Protein AF-A0AAW0KCF7-F1 (afdb_monomer)

Solvent-accessible surface area (backbone atoms only — not comparable to full-atom values): 16021 Å² total; per-residue (Å²): 138,82,81,84,73,80,90,86,80,56,71,71,58,47,70,75,43,70,34,60,42,83,43,77,45,91,49,95,87,48,97,62,48,56,76,45,82,44,76,40,84,88,46,70,76,73,68,80,74,69,74,73,88,71,92,54,77,71,55,78,74,37,80,92,35,50,70,61,53,53,54,58,71,66,56,83,77,70,92,60,98,65,84,89,74,90,67,29,89,85,35,98,85,25,60,82,44,74,69,51,52,50,50,52,50,53,50,51,54,51,69,70,44,94,62,92,72,49,71,65,57,56,50,52,39,54,55,47,47,71,65,45,80,57,60,69,71,49,38,54,46,52,54,30,42,49,61,74,62,48,93,32,39,35,47,32,25,75,69,69,76,34,93,66,22,54,24,91,86,73,72,77,47,64,20,40,57,36,37,69,60,52,67,36,69,78,44,37,52,58,51,63,76,41,75,89,52,49,74,66,66,80,52,89,64,95,44,41,38,56,46,51,43,49,39,64,69,74,43,53,71,67,54,39,28,42,50,50,35,34,44,47,49,59,63,47,47,63,55,36,54,75,69,72,43,93,73,81,60,73,85,47,42,60,62,51,30,72,77,107

Mean predicted aligned error: 17.5 Å

Foldseek 3Di:
DDAPDDDDDDPVVCVVQVQWDWDFDDDPPDSHTDIDIDGDPVCNPVPDPPPPDDDDPVLVVDPVCVVVVVVVVPDDDDPDPDDDDQACPQDPVRDDDPVSVVVVVVVVVVVVPPDPPDPVLVVLLLVLLVPAPAPPVLSVVLVCQLVQNDPQLLVCCVVVVDVDQADPVVNPDGGTSCCQQPVPPLNVVLLVVDPLNVVLVVDDDPGVNRSLSVCSVPPDSVSSNLSSLLSVLSVCQVVCVVVVHDHDDSNCSSVVSVVD

InterPro domains:
  IPR026960 Reverse transcriptase zinc-binding domain [PF13966] (96-191)

Structure (mmCIF, N/CA/C/O backbone):
data_AF-A0AAW0KCF7-F1
#
_entry.id   AF-A0AAW0KCF7-F1
#
loop_
_atom_site.group_PDB
_atom_site.id
_atom_site.type_symbol
_atom_site.label_atom_id
_atom_site.label_alt_id
_atom_site.label_comp_id
_atom_site.label_asym_id
_atom_site.label_entity_id
_atom_site.label_seq_id
_atom_site.pdbx_PDB_ins_code
_atom_site.Cartn_x
_atom_site.Cartn_y
_atom_site.Cartn_z
_atom_site.occupancy
_atom_site.B_iso_or_equiv
_atom_site.auth_seq_id
_atom_site.auth_comp_id
_atom_site.auth_asym_id
_atom_site.auth_atom_id
_atom_site.pdbx_PDB_model_num
ATOM 1 N N . MET A 1 1 ? 36.544 1.633 -59.896 1.00 37.81 1 MET A N 1
ATOM 2 C CA . MET A 1 1 ? 35.418 2.593 -59.969 1.00 37.81 1 MET A CA 1
ATOM 3 C C . MET A 1 1 ? 34.129 1.864 -59.612 1.00 37.81 1 MET A C 1
ATOM 5 O O . MET A 1 1 ? 33.785 0.891 -60.269 1.00 37.81 1 MET A O 1
ATOM 9 N N . LYS A 1 2 ? 33.510 2.246 -58.491 1.00 48.66 2 LYS A N 1
ATOM 10 C CA . LYS A 1 2 ? 32.382 1.561 -57.836 1.00 48.66 2 LYS A CA 1
ATOM 11 C C . LYS A 1 2 ? 31.076 2.038 -58.495 1.00 48.66 2 LYS A C 1
ATOM 13 O O . LYS A 1 2 ? 30.829 3.239 -58.513 1.00 48.66 2 LYS A O 1
ATOM 18 N N . GLY A 1 3 ? 30.279 1.132 -59.067 1.00 55.53 3 GLY A N 1
ATOM 19 C CA . GLY A 1 3 ? 28.997 1.477 -59.702 1.00 55.53 3 GLY A CA 1
ATOM 20 C C . GLY A 1 3 ? 28.009 2.065 -58.687 1.00 55.53 3 GLY A C 1
ATOM 21 O O . GLY A 1 3 ? 27.811 1.479 -57.621 1.00 55.53 3 GLY A O 1
ATOM 22 N N . ARG A 1 4 ? 27.440 3.239 -58.995 1.00 61.78 4 ARG A N 1
ATOM 23 C CA . ARG A 1 4 ? 26.499 3.979 -58.129 1.00 61.78 4 ARG A CA 1
ATOM 24 C C . ARG A 1 4 ? 25.033 3.604 -58.343 1.00 61.78 4 ARG A C 1
ATOM 26 O O . ARG A 1 4 ? 24.212 3.901 -57.483 1.00 61.78 4 ARG A O 1
ATOM 33 N N . ASP A 1 5 ? 24.709 2.923 -59.432 1.00 74.19 5 ASP A N 1
ATOM 34 C CA . ASP A 1 5 ? 23.330 2.569 -59.753 1.00 74.19 5 ASP A CA 1
ATOM 35 C C . ASP A 1 5 ? 22.893 1.358 -58.905 1.00 74.19 5 ASP A C 1
ATOM 37 O O . ASP A 1 5 ? 23.643 0.389 -58.767 1.00 74.19 5 ASP A O 1
ATOM 41 N N . ARG A 1 6 ? 21.700 1.391 -58.299 1.00 78.88 6 ARG A N 1
ATOM 42 C CA . ARG A 1 6 ? 21.165 0.293 -57.470 1.00 78.88 6 ARG A CA 1
ATOM 43 C C . ARG A 1 6 ? 19.651 0.180 -57.642 1.00 78.88 6 ARG A C 1
ATOM 45 O O . ARG A 1 6 ? 18.971 1.191 -57.766 1.00 78.88 6 ARG A O 1
ATOM 52 N N . GLY A 1 7 ? 19.127 -1.044 -57.594 1.00 78.31 7 GLY A N 1
ATOM 53 C CA . GLY A 1 7 ? 17.698 -1.298 -57.395 1.00 78.31 7 GLY A CA 1
ATOM 54 C C . GLY A 1 7 ? 17.400 -1.490 -55.908 1.00 78.31 7 GLY A C 1
ATOM 55 O O . GLY A 1 7 ? 18.151 -2.182 -55.220 1.00 78.31 7 GLY A O 1
ATOM 56 N N . VAL A 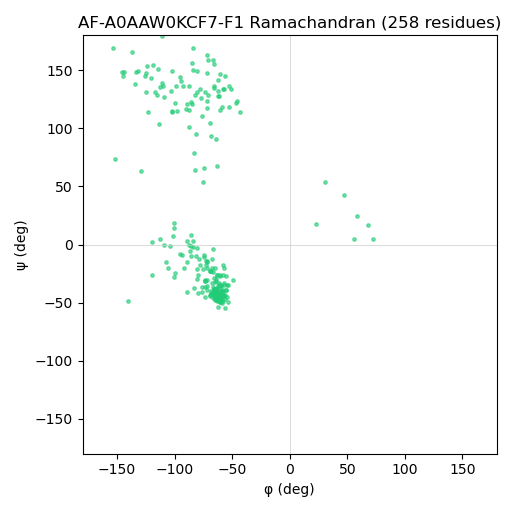1 8 ? 16.323 -0.883 -55.414 1.00 79.69 8 VAL A N 1
ATOM 57 C CA . VAL A 1 8 ? 15.842 -1.040 -54.034 1.00 79.69 8 VAL A CA 1
ATOM 58 C C . VAL A 1 8 ? 14.420 -1.590 -54.046 1.00 79.69 8 VAL A C 1
ATOM 60 O O . VAL A 1 8 ? 13.627 -1.238 -54.915 1.00 79.69 8 VAL A O 1
ATOM 63 N N . ALA A 1 9 ? 14.100 -2.460 -53.092 1.00 79.31 9 ALA A N 1
ATOM 64 C CA . ALA A 1 9 ? 12.770 -3.037 -52.931 1.00 79.31 9 ALA A CA 1
ATOM 65 C C . ALA A 1 9 ? 12.459 -3.217 -51.442 1.00 79.31 9 ALA A C 1
ATOM 67 O O . ALA A 1 9 ? 13.362 -3.452 -50.637 1.00 79.31 9 ALA A O 1
ATOM 68 N N . ASN A 1 10 ? 11.181 -3.098 -51.081 1.00 74.88 10 ASN A N 1
ATOM 69 C CA . ASN A 1 10 ? 10.709 -3.393 -49.732 1.00 74.88 10 ASN A CA 1
ATOM 70 C C . ASN A 1 10 ? 10.432 -4.898 -49.562 1.00 74.88 10 ASN A C 1
ATOM 72 O O . ASN A 1 10 ? 10.415 -5.661 -50.531 1.00 74.88 10 ASN A O 1
ATOM 76 N N . TYR A 1 11 ? 10.212 -5.324 -48.318 1.00 72.25 11 TYR A N 1
ATOM 77 C CA . TYR A 1 11 ? 10.024 -6.738 -47.990 1.00 72.25 11 TYR A CA 1
ATOM 78 C C . TYR A 1 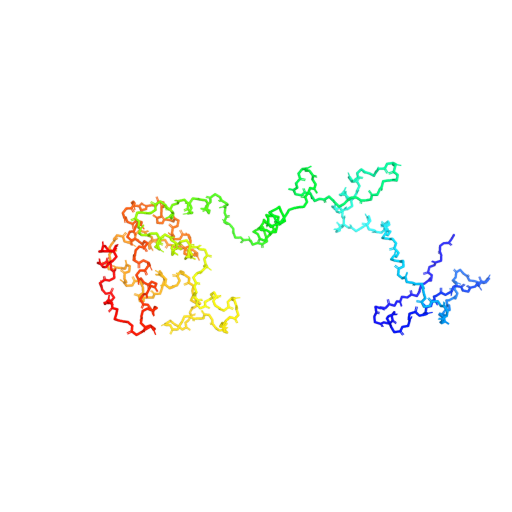11 ? 8.820 -7.369 -48.707 1.00 72.25 11 TYR A C 1
ATOM 80 O O . TYR A 1 11 ? 8.927 -8.481 -49.227 1.00 72.25 11 TYR A O 1
ATOM 88 N N . ASP A 1 12 ? 7.705 -6.644 -48.803 1.00 71.56 12 ASP A N 1
ATOM 89 C CA . ASP A 1 12 ? 6.489 -7.127 -49.466 1.00 71.56 12 ASP A CA 1
ATOM 90 C C . ASP A 1 12 ? 6.715 -7.406 -50.954 1.00 71.56 12 ASP A C 1
ATOM 92 O O . ASP A 1 12 ? 6.241 -8.411 -51.487 1.00 71.56 12 ASP A O 1
ATOM 96 N N . TRP A 1 13 ? 7.459 -6.533 -51.634 1.00 81.94 13 TRP A N 1
ATOM 97 C CA . TRP A 1 13 ? 7.783 -6.695 -53.047 1.00 81.94 13 TRP A CA 1
ATOM 98 C C . TRP A 1 13 ? 8.747 -7.865 -53.263 1.00 81.94 13 TRP A C 1
ATOM 100 O O . TRP A 1 13 ? 8.508 -8.707 -54.126 1.00 81.94 13 TRP A O 1
ATOM 110 N N . VAL A 1 14 ? 9.786 -7.978 -52.429 1.00 73.06 14 VAL A N 1
ATOM 111 C CA . VAL A 1 14 ? 10.742 -9.099 -52.478 1.00 73.06 14 VAL A CA 1
ATOM 112 C C . VAL A 1 14 ? 10.043 -10.440 -52.234 1.00 73.06 14 VAL A C 1
ATOM 114 O O . VAL A 1 14 ? 10.351 -11.422 -52.904 1.00 73.06 14 VAL A O 1
ATOM 117 N N . SER A 1 15 ? 9.056 -10.476 -51.336 1.00 71.69 15 SER A N 1
ATOM 118 C CA . SER A 1 15 ? 8.286 -11.688 -51.024 1.00 71.69 15 SER A CA 1
ATOM 119 C C . SER A 1 15 ? 7.411 -12.155 -52.188 1.00 71.69 15 SER A C 1
ATOM 121 O O . SER A 1 15 ? 7.219 -13.354 -52.375 1.00 71.69 15 SER A O 1
ATOM 123 N N . LYS A 1 16 ? 6.888 -11.221 -52.990 1.00 79.12 16 LYS A N 1
ATOM 124 C CA . LYS A 1 16 ? 6.057 -11.527 -54.165 1.00 79.12 16 LYS A CA 1
ATOM 125 C C . LYS A 1 16 ? 6.876 -11.935 -55.388 1.00 79.12 16 LYS A C 1
ATOM 127 O O . LYS A 1 16 ? 6.368 -12.657 -56.240 1.00 79.12 16 LYS A O 1
ATOM 132 N N . PHE A 1 17 ? 8.127 -11.484 -55.477 1.00 79.06 17 PHE A N 1
ATOM 133 C CA . PHE A 1 17 ? 8.982 -11.682 -56.645 1.00 79.06 17 PHE A CA 1
ATOM 134 C C . PHE A 1 17 ? 10.357 -12.261 -56.267 1.00 79.06 17 PHE A C 1
ATOM 136 O O . PHE A 1 17 ? 11.386 -11.628 -56.515 1.00 79.06 17 PHE A O 1
ATOM 143 N N . PRO A 1 18 ? 10.411 -13.483 -55.705 1.00 72.75 18 PRO A N 1
ATOM 144 C CA . PRO A 1 18 ? 11.651 -14.071 -55.188 1.00 72.75 18 PRO A CA 1
ATOM 145 C C . PRO A 1 18 ? 12.693 -14.375 -56.278 1.00 72.75 18 PRO A C 1
ATOM 147 O O . PRO A 1 18 ? 13.888 -14.422 -56.001 1.00 72.75 18 PRO A O 1
ATOM 150 N N . ALA A 1 19 ? 12.260 -14.544 -57.530 1.00 77.81 19 ALA A N 1
ATOM 151 C CA . ALA A 1 19 ? 13.131 -14.798 -58.678 1.00 77.81 19 ALA A CA 1
ATOM 152 C C . ALA A 1 19 ? 13.730 -13.520 -59.305 1.00 77.81 19 ALA A C 1
ATOM 154 O O . ALA A 1 19 ? 14.477 -13.612 -60.286 1.00 77.81 19 ALA A O 1
ATOM 155 N N . ALA A 1 20 ? 13.380 -12.333 -58.794 1.00 81.88 20 ALA A N 1
ATOM 156 C CA . ALA A 1 20 ? 13.807 -11.056 -59.350 1.00 81.88 20 ALA A CA 1
ATOM 157 C C . ALA A 1 20 ? 15.260 -10.729 -58.970 1.00 81.88 20 ALA A C 1
ATOM 159 O O . ALA A 1 20 ? 15.633 -10.695 -57.799 1.00 81.88 20 ALA A O 1
ATOM 160 N N . THR A 1 21 ? 16.089 -10.442 -59.970 1.00 81.69 21 THR A N 1
ATOM 161 C CA . THR A 1 21 ? 17.503 -10.088 -59.802 1.00 81.69 21 THR A CA 1
ATOM 162 C C . THR A 1 21 ? 17.854 -8.847 -60.608 1.00 81.69 21 THR A C 1
ATOM 164 O O . THR A 1 21 ? 17.283 -8.591 -61.664 1.00 81.69 21 THR A O 1
ATOM 167 N N . VAL A 1 22 ? 18.812 -8.068 -60.112 1.00 84.12 22 VAL A N 1
ATOM 168 C CA . VAL A 1 22 ? 19.294 -6.847 -60.762 1.00 84.12 22 VAL A CA 1
ATOM 169 C C . VAL A 1 22 ? 20.594 -7.145 -61.512 1.00 84.12 22 VAL A C 1
ATOM 171 O O . VAL A 1 22 ? 21.571 -7.589 -60.910 1.00 84.12 22 VAL A O 1
ATOM 174 N N . ARG A 1 23 ? 20.621 -6.892 -62.825 1.00 82.69 23 ARG A N 1
ATOM 175 C CA . ARG A 1 23 ? 21.816 -6.993 -63.676 1.00 82.69 23 ARG A CA 1
ATOM 176 C C . ARG A 1 23 ? 22.234 -5.618 -64.180 1.00 82.69 23 ARG A C 1
ATOM 178 O O . ARG A 1 23 ? 21.408 -4.850 -64.661 1.00 82.69 23 ARG A O 1
ATOM 185 N N . HIS A 1 24 ? 23.531 -5.336 -64.117 1.00 83.75 24 HIS A N 1
ATOM 186 C CA . HIS A 1 24 ? 24.111 -4.136 -64.714 1.00 83.75 24 HIS A CA 1
ATOM 187 C C . HIS A 1 24 ? 24.512 -4.424 -66.155 1.00 83.75 24 HIS A C 1
ATOM 189 O O . HIS A 1 24 ? 25.334 -5.306 -66.407 1.00 83.75 24 HIS A O 1
ATOM 195 N N . LEU A 1 25 ? 23.949 -3.669 -67.088 1.00 81.12 25 LEU A N 1
ATOM 196 C CA . LEU A 1 25 ? 24.333 -3.701 -68.489 1.00 81.12 25 LEU A CA 1
ATOM 197 C C . LEU A 1 25 ? 25.546 -2.797 -68.712 1.00 81.12 25 LEU A C 1
ATOM 199 O O . LEU A 1 25 ? 25.765 -1.811 -68.002 1.00 81.12 25 LEU A O 1
ATOM 203 N N . HIS A 1 26 ? 26.365 -3.155 -69.694 1.00 78.06 26 HIS A N 1
ATOM 204 C CA . HIS A 1 26 ? 27.538 -2.365 -70.026 1.00 78.06 26 HIS A CA 1
ATOM 205 C C . HIS A 1 26 ? 27.146 -1.185 -70.922 1.00 78.06 26 HIS A C 1
ATOM 207 O O . HIS A 1 26 ? 26.495 -1.372 -71.946 1.00 78.06 26 HIS A O 1
ATOM 213 N N . CYS A 1 27 ? 27.563 0.022 -70.545 1.00 70.50 27 CYS A N 1
ATOM 214 C CA . CYS A 1 27 ? 27.457 1.224 -71.362 1.00 70.50 27 CYS A CA 1
ATOM 215 C C . CYS A 1 27 ? 28.873 1.729 -71.653 1.00 70.50 27 CYS A C 1
ATOM 217 O O . CYS A 1 27 ? 29.690 1.804 -70.737 1.00 70.50 27 CYS A O 1
ATOM 219 N N . HIS A 1 28 ? 29.171 2.018 -72.922 1.00 69.12 28 HIS A N 1
ATOM 220 C CA . HIS A 1 28 ? 30.504 2.458 -73.360 1.00 69.12 28 HIS A CA 1
ATOM 221 C C . HIS A 1 28 ? 30.617 3.989 -73.441 1.00 69.12 28 HIS A C 1
ATOM 223 O O . HIS A 1 28 ? 31.705 4.516 -73.641 1.00 69.12 28 HIS A O 1
ATOM 229 N N . SER A 1 29 ? 29.496 4.699 -73.288 1.00 76.06 29 SER A N 1
ATOM 230 C CA . SER A 1 29 ? 29.382 6.147 -73.495 1.00 76.06 29 SER A CA 1
ATOM 231 C C . SER A 1 29 ? 28.945 6.920 -72.247 1.00 76.06 29 SER A C 1
ATOM 233 O O . SER A 1 29 ? 28.747 8.128 -72.322 1.00 76.06 29 SER A O 1
ATOM 235 N N . SER A 1 30 ? 28.761 6.246 -71.109 1.00 75.75 30 SER A N 1
ATOM 236 C CA . SER A 1 30 ? 28.363 6.859 -69.838 1.00 75.75 30 SER A CA 1
ATOM 237 C C . SER A 1 30 ? 29.018 6.129 -68.669 1.00 75.75 30 SER A C 1
ATOM 239 O O . SER A 1 30 ? 29.251 4.921 -68.721 1.00 75.75 30 SER A O 1
ATOM 241 N N . ASP A 1 31 ? 29.304 6.870 -67.604 1.00 71.69 31 ASP A N 1
ATOM 242 C CA . ASP A 1 31 ? 29.742 6.346 -66.312 1.00 71.69 31 ASP A CA 1
ATOM 243 C C . ASP A 1 31 ? 28.598 5.693 -65.508 1.00 71.69 31 ASP A C 1
ATOM 245 O O . ASP A 1 31 ? 28.865 4.993 -64.526 1.00 71.69 31 ASP A O 1
ATOM 249 N N . HIS A 1 32 ? 27.347 5.840 -65.964 1.00 76.50 32 HIS A N 1
ATOM 250 C CA . HIS A 1 32 ? 26.183 5.104 -65.472 1.00 76.50 32 HIS A CA 1
ATOM 251 C C . HIS A 1 32 ? 25.992 3.776 -66.214 1.00 76.50 32 HIS A C 1
ATOM 253 O O . HIS A 1 32 ? 26.076 3.696 -67.445 1.00 76.50 32 HIS A O 1
ATOM 259 N N . ARG A 1 33 ? 25.696 2.709 -65.462 1.00 76.56 33 ARG A N 1
ATOM 260 C CA . ARG A 1 33 ? 25.389 1.383 -66.017 1.00 76.56 33 ARG A CA 1
ATOM 261 C C . ARG A 1 33 ? 23.880 1.162 -65.989 1.00 76.56 33 ARG A C 1
ATOM 263 O O . ARG A 1 33 ? 23.331 1.043 -64.892 1.00 76.56 33 ARG A O 1
ATOM 270 N N . PRO A 1 34 ? 23.211 1.044 -67.152 1.00 83.19 34 PRO A N 1
ATOM 271 C CA . PRO A 1 34 ? 21.795 0.720 -67.196 1.00 83.19 34 PRO A CA 1
ATOM 272 C C . PRO A 1 34 ? 21.513 -0.540 -66.386 1.00 83.19 34 PRO A C 1
ATOM 274 O O . PRO A 1 34 ? 22.256 -1.523 -66.458 1.00 83.19 34 PRO A O 1
ATOM 277 N N . ILE A 1 35 ? 20.443 -0.505 -65.604 1.00 86.06 35 ILE A N 1
ATOM 278 C CA . ILE A 1 35 ? 20.041 -1.631 -64.775 1.00 86.06 35 ILE A CA 1
ATOM 279 C C . ILE A 1 35 ? 18.866 -2.343 -65.432 1.00 86.06 35 ILE A C 1
ATOM 281 O O . ILE A 1 35 ? 17.884 -1.714 -65.813 1.00 86.06 35 ILE A O 1
ATOM 285 N N . SER A 1 36 ? 18.955 -3.667 -65.519 1.00 85.06 36 SER A N 1
ATOM 286 C CA . SER A 1 36 ? 17.872 -4.535 -65.962 1.00 85.06 36 SER A CA 1
ATOM 287 C C . SER A 1 36 ? 17.426 -5.444 -64.820 1.00 85.06 36 SER A C 1
ATOM 289 O O . SER A 1 36 ? 18.247 -6.105 -64.178 1.00 85.06 36 SER A O 1
ATOM 291 N N . LEU A 1 37 ? 16.119 -5.463 -64.565 1.00 85.38 37 LEU A N 1
ATOM 292 C CA . LEU A 1 37 ? 15.482 -6.406 -63.655 1.00 85.38 37 LEU A CA 1
ATOM 293 C C . LEU A 1 37 ? 15.154 -7.689 -64.427 1.00 85.38 37 LEU A C 1
ATOM 295 O O . LEU A 1 37 ? 14.449 -7.645 -65.433 1.00 85.38 37 LEU A O 1
ATOM 299 N N . VAL A 1 38 ? 15.664 -8.825 -63.959 1.00 84.00 38 VAL A N 1
ATOM 300 C CA . VAL A 1 38 ? 15.525 -10.125 -64.622 1.00 84.00 38 VAL A CA 1
ATOM 301 C C . VAL A 1 38 ? 14.910 -11.131 -63.663 1.00 84.00 38 VAL A C 1
ATOM 303 O O . VAL A 1 38 ? 15.394 -11.295 -62.543 1.00 84.00 38 VAL A O 1
ATOM 306 N N . PHE A 1 39 ? 13.884 -11.841 -64.125 1.00 82.44 39 PHE A N 1
ATOM 307 C CA . PHE A 1 39 ? 13.246 -12.932 -63.394 1.00 82.44 39 PHE A CA 1
ATOM 308 C C . PHE A 1 39 ? 13.813 -14.260 -63.892 1.00 82.44 39 PHE A C 1
ATOM 310 O O . PHE A 1 39 ? 13.641 -14.598 -65.062 1.00 82.44 39 PHE A O 1
ATOM 317 N N . ASN A 1 40 ? 14.521 -14.996 -63.034 1.00 73.50 40 ASN A N 1
ATOM 318 C CA . ASN A 1 40 ? 15.051 -16.313 -63.389 1.00 73.50 40 ASN A CA 1
ATOM 319 C C . ASN A 1 40 ? 14.360 -17.408 -62.555 1.00 73.50 40 ASN A C 1
ATOM 321 O O . ASN A 1 40 ? 14.707 -17.563 -61.382 1.00 73.50 40 ASN A O 1
ATOM 325 N N . PRO A 1 41 ? 13.416 -18.175 -63.133 1.00 61.97 41 PRO A N 1
ATOM 326 C CA . PRO A 1 41 ? 12.637 -19.178 -62.400 1.00 61.97 41 PRO A CA 1
ATOM 327 C C . PRO A 1 41 ? 13.489 -20.340 -61.865 1.00 61.97 41 PRO A C 1
ATOM 329 O O . PRO A 1 41 ? 13.125 -20.972 -60.884 1.00 61.97 41 PRO A O 1
ATOM 332 N N . ASN A 1 42 ? 14.682 -20.577 -62.421 1.00 62.28 42 ASN A N 1
ATOM 333 C CA . ASN A 1 42 ? 15.596 -21.616 -61.926 1.00 62.28 42 ASN A CA 1
ATOM 334 C C . ASN A 1 42 ? 16.402 -21.181 -60.689 1.00 62.28 42 ASN A C 1
ATOM 336 O O . ASN A 1 42 ? 17.192 -21.960 -60.159 1.00 62.28 42 ASN A O 1
ATOM 340 N N . ASN A 1 43 ? 16.240 -19.931 -60.245 1.00 56.97 43 ASN A N 1
ATOM 341 C CA . ASN A 1 43 ? 17.002 -19.334 -59.151 1.00 56.97 43 ASN A CA 1
ATOM 342 C C . ASN A 1 43 ? 16.226 -19.296 -57.822 1.00 56.97 43 ASN A C 1
ATOM 344 O O . ASN A 1 43 ? 16.713 -18.720 -56.851 1.00 56.97 43 ASN A O 1
ATOM 348 N N . GLU A 1 44 ? 15.048 -19.930 -57.755 1.00 54.50 44 GLU A N 1
ATOM 349 C CA . GLU A 1 44 ? 14.227 -20.050 -56.536 1.00 54.50 44 GLU A CA 1
ATOM 350 C C . GLU A 1 44 ? 14.969 -20.731 -55.367 1.00 54.50 44 GLU A C 1
ATOM 352 O O . GLU A 1 44 ? 14.593 -20.585 -54.204 1.00 54.50 44 GLU A O 1
ATOM 357 N N . SER A 1 45 ? 16.066 -21.438 -55.654 1.00 52.09 45 SER A N 1
ATOM 358 C CA . SER A 1 45 ? 16.917 -22.115 -54.674 1.00 52.09 45 SER A CA 1
ATOM 359 C C . SER A 1 45 ? 18.020 -21.242 -54.057 1.00 52.09 45 SER A C 1
ATOM 361 O O . SER A 1 45 ? 18.664 -21.695 -53.107 1.00 52.09 45 SER A O 1
ATOM 363 N N . GLN A 1 46 ? 18.225 -19.991 -54.502 1.00 52.06 46 GLN A N 1
ATOM 364 C CA . GLN A 1 46 ? 19.130 -19.026 -53.850 1.00 52.06 46 GLN A CA 1
ATOM 365 C C . GLN A 1 46 ? 18.484 -18.491 -52.562 1.00 52.06 46 GLN A C 1
ATOM 367 O O . GLN A 1 46 ? 18.119 -17.324 -52.425 1.00 52.06 46 GLN A O 1
ATOM 372 N N . ARG A 1 47 ? 18.315 -19.391 -51.594 1.00 51.53 47 ARG A N 1
ATOM 373 C CA . ARG A 1 47 ? 17.907 -19.076 -50.232 1.00 51.53 47 ARG A CA 1
ATOM 374 C C . ARG A 1 47 ? 18.924 -18.118 -49.622 1.00 51.53 47 ARG A C 1
ATOM 376 O O . ARG A 1 47 ? 20.078 -18.485 -49.453 1.00 51.53 47 ARG A O 1
ATOM 383 N N . TRP A 1 48 ? 18.458 -16.924 -49.266 1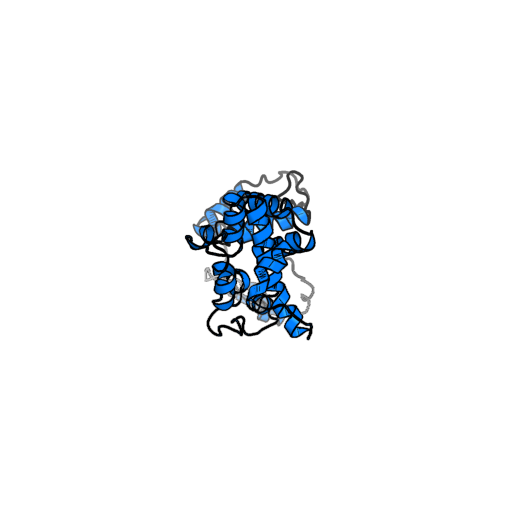.00 49.22 48 TRP A N 1
ATOM 384 C CA . TRP A 1 48 ? 18.829 -16.164 -48.068 1.00 49.22 48 TRP A CA 1
ATOM 385 C C . TRP A 1 48 ? 20.255 -16.365 -47.535 1.00 49.22 48 TRP A C 1
ATOM 387 O O . TRP A 1 48 ? 20.438 -16.590 -46.337 1.00 49.22 48 TRP A O 1
ATOM 397 N N . PHE A 1 49 ? 21.286 -16.189 -48.361 1.00 44.91 49 PHE A N 1
ATOM 398 C CA . PHE A 1 49 ? 22.538 -15.713 -47.795 1.00 44.91 49 PHE A CA 1
ATOM 399 C C . PHE A 1 49 ? 22.249 -14.282 -47.367 1.00 44.91 49 PHE A C 1
ATOM 401 O O . PHE A 1 49 ? 22.274 -13.355 -48.179 1.00 44.91 49 PHE A O 1
ATOM 408 N N . ARG A 1 50 ? 21.870 -14.121 -46.089 1.00 48.47 50 ARG A N 1
ATOM 409 C CA . ARG A 1 50 ? 21.926 -12.831 -45.408 1.00 48.47 50 ARG A CA 1
ATOM 410 C C . ARG A 1 50 ? 23.266 -12.247 -45.816 1.00 48.47 50 ARG A C 1
ATOM 412 O O . ARG A 1 50 ? 24.294 -12.843 -45.499 1.00 48.47 50 ARG A O 1
ATOM 419 N N . LYS A 1 51 ? 23.259 -11.148 -46.576 1.00 50.12 51 LYS A N 1
ATOM 420 C CA . LYS A 1 51 ? 24.484 -10.376 -46.766 1.00 50.12 51 LYS A CA 1
ATOM 421 C C . LYS A 1 51 ? 25.077 -10.215 -45.366 1.00 50.12 51 LYS A C 1
ATOM 423 O O . LYS A 1 51 ? 24.340 -9.745 -44.492 1.00 50.12 51 LYS A O 1
ATOM 428 N N . PRO A 1 52 ? 26.319 -10.665 -45.124 1.00 49.28 52 PRO A N 1
ATOM 429 C CA . PRO A 1 52 ? 26.964 -10.403 -43.855 1.00 49.28 52 PRO A CA 1
ATOM 430 C C . PRO A 1 52 ? 26.845 -8.908 -43.601 1.00 49.28 52 PRO A C 1
ATOM 432 O O . PRO A 1 52 ? 27.012 -8.109 -44.527 1.00 49.28 52 PRO A O 1
ATOM 435 N N . PHE A 1 53 ? 26.465 -8.539 -42.385 1.00 55.44 53 PHE A N 1
ATOM 436 C CA . PHE A 1 53 ? 26.448 -7.142 -41.994 1.00 55.44 53 PHE A CA 1
ATOM 437 C C . PHE A 1 53 ? 27.834 -6.550 -42.292 1.00 55.44 53 PHE A C 1
ATOM 439 O O . PHE A 1 53 ? 28.841 -7.030 -41.773 1.00 55.44 53 PHE A O 1
ATOM 446 N N . CYS A 1 54 ? 27.894 -5.554 -43.176 1.00 58.09 54 CYS A N 1
ATOM 447 C CA . CYS A 1 54 ? 29.116 -4.814 -43.453 1.00 58.09 54 CYS A CA 1
ATOM 448 C C . CYS A 1 54 ? 29.006 -3.482 -42.727 1.00 58.09 54 CYS A C 1
ATOM 450 O O . CYS A 1 54 ? 28.151 -2.666 -43.065 1.00 58.09 54 CYS A O 1
ATOM 452 N N . PHE A 1 55 ? 29.867 -3.273 -41.735 1.00 58.75 55 PHE A N 1
ATOM 453 C CA . PHE A 1 55 ? 30.037 -1.964 -41.128 1.00 58.75 55 PHE A CA 1
ATOM 454 C C . PHE A 1 55 ? 30.514 -0.987 -42.213 1.00 58.75 55 PHE A C 1
ATOM 456 O O . PHE A 1 55 ? 31.578 -1.184 -42.804 1.00 58.75 55 PHE A O 1
ATOM 463 N N . GLU A 1 56 ? 29.700 0.020 -42.533 1.00 64.06 56 GLU A N 1
ATOM 464 C CA . GLU A 1 56 ? 30.030 1.006 -43.561 1.00 64.06 56 GLU A CA 1
ATOM 465 C C . GLU A 1 56 ? 30.658 2.254 -42.929 1.00 64.06 56 GLU A C 1
ATOM 467 O O . GLU A 1 56 ? 30.262 2.706 -41.859 1.00 64.06 56 GLU A O 1
ATOM 472 N N . GLU A 1 57 ? 31.621 2.854 -43.625 1.00 62.59 57 GLU A N 1
ATOM 473 C CA . GLU A 1 57 ? 32.375 4.030 -43.165 1.00 62.59 57 GLU A CA 1
ATOM 474 C C . GLU A 1 57 ? 31.478 5.239 -42.844 1.00 62.59 57 GLU A C 1
ATOM 476 O O . GLU A 1 57 ? 31.801 6.041 -41.972 1.00 62.59 57 GLU A O 1
ATOM 481 N N . ILE A 1 58 ? 30.299 5.322 -43.471 1.00 67.81 58 ILE A N 1
ATOM 482 C CA . ILE A 1 58 ? 29.304 6.371 -43.214 1.00 67.81 58 ILE A CA 1
ATOM 483 C C . ILE A 1 58 ? 28.807 6.387 -41.758 1.00 67.81 58 ILE A C 1
ATOM 485 O O . ILE A 1 58 ? 28.463 7.446 -41.241 1.00 67.81 58 ILE A O 1
ATOM 489 N N . TRP A 1 59 ? 28.847 5.245 -41.063 1.00 64.12 59 TRP A N 1
ATOM 490 C CA . TRP A 1 59 ? 28.442 5.126 -39.658 1.00 64.12 59 TRP A CA 1
ATOM 491 C C . TRP A 1 59 ? 29.458 5.773 -38.705 1.00 64.12 59 TRP A C 1
ATOM 493 O O . TRP A 1 59 ? 29.121 6.078 -37.567 1.00 64.12 59 TRP A O 1
ATOM 503 N N . LEU A 1 60 ? 30.694 6.023 -39.164 1.00 68.56 60 LEU A N 1
ATOM 504 C CA . LEU A 1 60 ? 31.711 6.765 -38.408 1.00 68.56 60 LEU A CA 1
ATOM 505 C C . LEU A 1 60 ? 31.481 8.281 -38.437 1.00 68.56 60 LEU A C 1
ATOM 507 O O . LEU A 1 60 ? 32.077 8.996 -37.639 1.00 68.56 60 LEU A O 1
ATOM 511 N N . SER A 1 61 ? 30.671 8.772 -39.378 1.00 69.44 61 SER A N 1
ATOM 512 C CA . SER A 1 61 ? 30.386 10.202 -39.551 1.00 69.44 61 SER A CA 1
ATOM 513 C C . SER A 1 61 ? 29.129 10.661 -38.806 1.00 69.44 61 SER A C 1
ATOM 515 O O . SER A 1 61 ? 28.872 11.860 -38.735 1.00 69.44 61 SER A O 1
ATOM 517 N N . ASP A 1 62 ? 28.341 9.728 -38.263 1.00 74.19 62 ASP A N 1
ATOM 518 C CA . ASP A 1 62 ? 27.136 10.032 -37.493 1.00 74.19 62 ASP A CA 1
ATOM 519 C C . ASP A 1 62 ? 27.465 10.195 -36.000 1.00 74.19 62 ASP A C 1
ATOM 521 O O . ASP A 1 62 ? 27.873 9.248 -35.321 1.00 74.19 62 ASP A O 1
ATOM 525 N N . ASN A 1 63 ? 27.240 11.401 -35.474 1.00 71.75 63 ASN A N 1
ATOM 526 C CA . ASN A 1 63 ? 27.456 11.728 -34.064 1.00 71.75 63 ASN A CA 1
ATOM 527 C C . ASN A 1 63 ? 26.597 10.872 -33.114 1.00 71.75 63 ASN A C 1
ATOM 529 O O . ASN A 1 63 ? 27.016 10.632 -31.982 1.00 71.75 63 ASN A O 1
ATOM 533 N N . GLY A 1 64 ? 25.437 10.372 -33.560 1.00 74.50 64 GLY A N 1
ATOM 534 C CA . GLY A 1 64 ? 24.581 9.477 -32.773 1.00 74.50 64 GLY A CA 1
ATOM 535 C C . GLY A 1 64 ? 25.148 8.064 -32.596 1.00 74.50 64 GLY A C 1
ATOM 536 O O . GLY A 1 64 ? 24.695 7.325 -31.726 1.00 74.50 64 GLY A O 1
ATOM 537 N N . CYS A 1 65 ? 26.158 7.690 -33.387 1.00 69.56 65 CYS A N 1
ATOM 538 C CA . CYS A 1 65 ? 26.759 6.356 -33.374 1.00 69.56 65 CYS A CA 1
ATOM 539 C C . CYS A 1 65 ? 28.127 6.304 -32.673 1.00 69.56 65 CYS A C 1
ATOM 541 O O . CYS A 1 65 ? 28.704 5.223 -32.564 1.00 69.56 65 CYS A O 1
ATOM 543 N N . SER A 1 66 ? 28.650 7.434 -32.179 1.00 74.62 66 SER A N 1
ATOM 544 C CA . SER A 1 66 ? 30.015 7.540 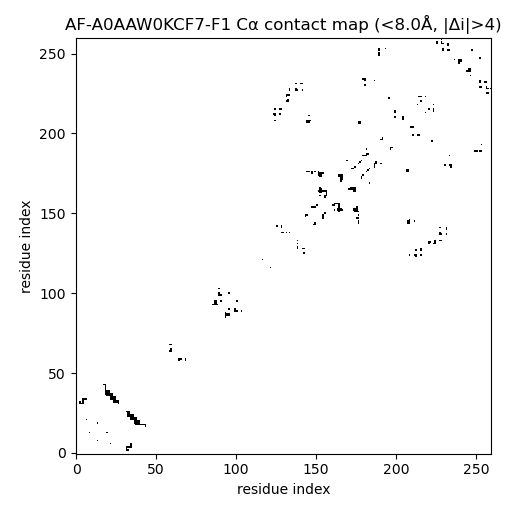-31.633 1.00 74.62 66 SER A CA 1
ATOM 545 C C . SER A 1 66 ? 30.307 6.516 -30.524 1.00 74.62 66 SER A C 1
ATOM 547 O O . SER A 1 66 ? 31.316 5.809 -30.572 1.00 74.62 66 SER A O 1
ATOM 549 N N . ASP A 1 67 ? 29.384 6.349 -29.573 1.00 76.38 67 ASP A N 1
ATOM 550 C CA . ASP A 1 67 ? 29.545 5.396 -28.466 1.00 76.38 67 ASP A CA 1
ATOM 551 C C . ASP A 1 67 ? 29.563 3.943 -28.955 1.00 76.38 67 ASP A C 1
ATOM 553 O O . ASP A 1 67 ? 30.413 3.148 -28.552 1.00 76.38 67 ASP A O 1
ATOM 557 N N . MET A 1 68 ? 28.671 3.599 -29.889 1.00 72.81 68 MET A N 1
ATOM 558 C CA . MET A 1 68 ? 28.617 2.266 -30.492 1.00 72.81 68 MET A CA 1
ATOM 559 C C . MET A 1 68 ? 29.890 1.963 -31.292 1.00 72.81 68 MET A C 1
ATOM 561 O O . MET A 1 68 ? 30.431 0.861 -31.200 1.00 72.81 68 MET A O 1
ATOM 565 N N . VAL A 1 69 ? 30.407 2.945 -32.032 1.00 76.50 69 VAL A N 1
ATOM 566 C CA . VAL A 1 69 ? 31.667 2.841 -32.779 1.00 76.50 69 VAL A CA 1
ATOM 567 C C . VAL A 1 69 ? 32.845 2.584 -31.842 1.00 76.50 69 VAL A C 1
ATOM 569 O O . VAL A 1 69 ? 33.679 1.722 -32.128 1.00 76.50 69 VAL A O 1
ATOM 572 N N . ASN A 1 70 ? 32.916 3.295 -30.717 1.00 78.12 70 ASN A N 1
ATOM 573 C CA . ASN A 1 70 ? 33.972 3.100 -29.724 1.00 78.12 70 ASN A CA 1
ATOM 574 C C . ASN A 1 70 ? 33.895 1.709 -29.084 1.00 78.12 70 ASN A C 1
ATOM 576 O O . ASN A 1 70 ? 34.921 1.038 -28.958 1.00 78.12 70 ASN A O 1
ATOM 580 N N . CYS A 1 71 ? 32.688 1.229 -28.775 1.00 77.00 71 CYS A N 1
ATOM 581 C CA . CYS A 1 71 ? 32.473 -0.134 -28.296 1.00 77.00 71 CYS A CA 1
ATOM 582 C C . CYS A 1 71 ? 32.941 -1.181 -29.315 1.00 77.00 71 CYS A C 1
ATOM 584 O O . CYS A 1 71 ? 33.688 -2.083 -28.948 1.00 77.00 71 CYS A O 1
ATOM 586 N N . ILE A 1 72 ? 32.584 -1.044 -30.596 1.00 74.50 72 ILE A N 1
ATOM 587 C CA . ILE A 1 72 ? 33.009 -1.985 -31.647 1.00 74.50 72 ILE A CA 1
ATOM 588 C C . ILE A 1 72 ? 34.537 -2.010 -31.776 1.00 74.50 72 ILE A C 1
ATOM 590 O O . ILE A 1 72 ? 35.129 -3.084 -31.841 1.00 74.50 72 ILE A O 1
ATOM 594 N N . LYS A 1 73 ? 35.192 -0.842 -31.755 1.00 74.38 73 LYS A N 1
ATOM 595 C CA . LYS A 1 73 ? 36.662 -0.738 -31.801 1.00 74.38 73 LYS A CA 1
ATOM 596 C C . LYS A 1 73 ? 37.354 -1.373 -30.593 1.00 74.38 73 LYS A C 1
ATOM 598 O O . LYS A 1 73 ? 38.509 -1.769 -30.706 1.00 74.38 73 LYS A O 1
ATOM 603 N N . SER A 1 74 ? 36.672 -1.454 -29.452 1.00 76.38 74 SER A N 1
ATOM 604 C CA . SER A 1 74 ? 37.211 -2.063 -28.231 1.00 76.38 74 SER A CA 1
ATOM 605 C C . SER A 1 74 ? 37.159 -3.596 -28.232 1.00 76.38 74 SER A C 1
ATOM 607 O O . SER A 1 74 ? 37.804 -4.228 -27.396 1.00 76.38 74 SER A O 1
ATOM 609 N N . ILE A 1 75 ? 36.423 -4.204 -29.171 1.00 75.38 75 ILE A N 1
ATOM 610 C CA . ILE A 1 75 ? 36.346 -5.659 -29.307 1.00 75.38 75 ILE A CA 1
ATOM 611 C C . ILE A 1 75 ? 37.678 -6.163 -29.868 1.00 75.38 75 ILE A C 1
ATOM 613 O O . ILE A 1 75 ? 38.060 -5.848 -30.996 1.00 75.38 75 ILE A O 1
ATOM 617 N N . SER A 1 76 ? 38.385 -6.980 -29.091 1.00 70.00 76 SER A N 1
ATOM 618 C CA . SER A 1 76 ? 39.587 -7.663 -29.556 1.00 70.00 76 SER A CA 1
ATOM 619 C C . SER A 1 76 ? 39.213 -8.731 -30.584 1.00 70.00 76 SER A C 1
ATOM 621 O O . SER A 1 76 ? 38.704 -9.800 -30.252 1.00 70.00 76 SER A O 1
ATOM 623 N N . VAL A 1 77 ? 39.477 -8.450 -31.860 1.00 68.38 77 VAL A N 1
ATOM 624 C CA . VAL A 1 77 ? 39.271 -9.429 -32.932 1.00 68.38 77 VAL A CA 1
ATOM 625 C C . VAL A 1 77 ? 40.343 -10.512 -32.822 1.00 68.38 77 VAL A C 1
ATOM 627 O O . VAL A 1 77 ? 41.542 -10.227 -32.841 1.00 68.38 77 VAL A O 1
ATOM 630 N N . SER A 1 78 ? 39.917 -11.770 -32.706 1.00 65.75 78 SER A N 1
ATOM 631 C CA . SER A 1 78 ? 40.833 -12.908 -32.771 1.00 65.75 78 SER A CA 1
ATOM 632 C C . SER A 1 78 ? 41.523 -12.944 -34.137 1.00 65.75 78 SER A C 1
ATOM 634 O O . SER A 1 78 ? 40.872 -12.957 -35.177 1.00 65.75 78 SER A O 1
ATOM 636 N N . ILE A 1 79 ? 42.855 -13.024 -34.136 1.00 68.38 79 ILE A N 1
ATOM 637 C CA . ILE A 1 79 ? 43.671 -13.182 -35.355 1.00 68.38 79 ILE A CA 1
ATOM 638 C C . ILE A 1 79 ? 43.443 -14.566 -35.994 1.00 68.38 79 ILE A C 1
ATOM 640 O O . ILE A 1 79 ? 43.716 -14.777 -37.174 1.00 68.38 79 ILE A O 1
ATOM 644 N N . ARG A 1 80 ? 42.933 -15.529 -35.218 1.00 72.56 80 ARG A N 1
ATOM 645 C CA . ARG A 1 80 ? 42.609 -16.882 -35.677 1.00 72.56 80 ARG A CA 1
ATOM 646 C C . ARG A 1 80 ? 41.115 -16.980 -35.960 1.00 72.56 80 ARG A C 1
ATOM 648 O O . ARG A 1 80 ? 40.319 -16.525 -35.140 1.00 72.56 80 ARG A O 1
ATOM 655 N N . ALA A 1 81 ? 40.759 -17.613 -37.077 1.00 65.62 81 ALA A N 1
ATOM 656 C CA . ALA A 1 81 ? 39.383 -17.974 -37.400 1.00 65.62 81 ALA A CA 1
ATOM 657 C C . ALA A 1 81 ? 38.864 -18.983 -36.360 1.00 65.62 81 ALA A C 1
ATOM 659 O O . ALA A 1 81 ? 39.088 -20.185 -36.478 1.00 65.62 81 ALA A O 1
ATOM 660 N N . SER A 1 82 ? 38.255 -18.461 -35.300 1.00 68.94 82 SER A N 1
ATOM 661 C CA . SER A 1 82 ? 37.499 -19.217 -34.308 1.00 68.94 82 SER A CA 1
ATOM 662 C C . SER A 1 82 ? 36.022 -19.025 -34.604 1.00 68.94 82 SER A C 1
ATOM 664 O O . SER A 1 82 ? 35.630 -17.973 -35.107 1.00 68.94 82 SER A O 1
ATOM 666 N N . GLU A 1 83 ? 35.210 -20.026 -34.289 1.00 73.69 83 GLU A N 1
ATOM 667 C CA . GLU A 1 83 ? 33.759 -19.873 -34.325 1.00 73.69 83 GLU A CA 1
ATOM 668 C C . GLU A 1 83 ? 33.320 -18.806 -33.314 1.00 73.69 83 GLU A C 1
ATOM 670 O O . GLU A 1 83 ? 33.892 -18.696 -32.222 1.00 73.69 83 GLU A O 1
ATOM 675 N N . ASP A 1 84 ? 32.320 -18.011 -33.697 1.00 77.62 84 ASP A N 1
ATOM 676 C CA . ASP A 1 84 ? 31.746 -16.979 -32.840 1.00 77.62 84 ASP A CA 1
ATOM 677 C C . ASP A 1 84 ? 31.044 -17.617 -31.634 1.00 77.62 84 ASP A C 1
ATOM 679 O O . ASP A 1 84 ? 30.266 -18.564 -31.769 1.00 77.62 84 ASP A O 1
ATOM 683 N N . LEU A 1 85 ? 31.281 -17.061 -30.444 1.00 77.94 85 LEU A N 1
ATOM 684 C CA . LEU A 1 85 ? 30.642 -17.496 -29.204 1.00 77.94 85 LEU A CA 1
ATOM 685 C C . LEU A 1 85 ? 29.655 -16.437 -28.711 1.00 77.94 85 LEU A C 1
ATOM 687 O O . LEU A 1 85 ? 29.961 -15.245 -28.670 1.00 77.94 85 LEU A O 1
ATOM 691 N N . LEU A 1 86 ? 28.472 -16.880 -28.282 1.00 81.44 86 LEU A N 1
ATOM 692 C CA . LEU A 1 86 ? 27.514 -16.021 -27.589 1.00 81.44 86 LEU A CA 1
ATOM 693 C C . LEU A 1 86 ? 27.983 -15.805 -26.146 1.00 81.44 86 LEU A C 1
ATOM 695 O O . LEU A 1 86 ? 27.949 -16.731 -25.338 1.00 81.44 86 LEU A O 1
ATOM 699 N N . ILE A 1 87 ? 28.400 -14.579 -25.827 1.00 83.06 87 ILE A N 1
ATOM 700 C CA . ILE A 1 87 ? 28.856 -14.180 -24.491 1.00 83.06 87 ILE A CA 1
ATOM 701 C C . ILE A 1 87 ? 27.817 -13.254 -23.862 1.00 83.06 87 ILE A C 1
ATOM 703 O O . ILE A 1 87 ? 27.424 -12.239 -24.439 1.00 83.06 87 ILE A O 1
ATOM 707 N N . TRP A 1 88 ? 27.382 -13.596 -22.654 1.00 88.25 88 TRP A N 1
ATOM 708 C CA . TRP A 1 88 ? 26.491 -12.775 -21.853 1.00 88.25 88 TRP A CA 1
ATOM 709 C C . TRP A 1 88 ? 27.288 -11.767 -21.005 1.00 88.25 88 TRP A C 1
ATOM 711 O O . TRP A 1 88 ? 28.008 -12.172 -20.096 1.00 88.25 88 TRP A O 1
ATOM 721 N N . PRO A 1 89 ? 27.151 -10.448 -21.223 1.00 84.31 89 PRO A N 1
ATOM 722 C CA . PRO A 1 89 ? 28.031 -9.455 -20.598 1.00 84.31 89 PRO A CA 1
ATOM 723 C C . PRO A 1 89 ? 27.762 -9.216 -19.103 1.00 84.31 89 PRO A C 1
ATOM 725 O O . PRO A 1 89 ? 28.542 -8.537 -18.444 1.00 84.31 89 PRO A O 1
ATOM 728 N N . GLN A 1 90 ? 26.659 -9.734 -18.546 1.00 86.50 90 GLN A N 1
ATOM 729 C CA . GLN A 1 90 ? 26.294 -9.494 -17.138 1.00 86.50 90 GLN A CA 1
ATOM 730 C C . GLN A 1 90 ? 26.891 -10.520 -16.170 1.00 86.50 90 GLN A C 1
ATOM 732 O O . GLN A 1 90 ? 26.574 -10.498 -14.978 1.00 86.50 90 GLN A O 1
ATOM 737 N N . THR A 1 91 ? 27.702 -11.453 -16.662 1.00 85.31 91 THR A N 1
ATOM 738 C CA . THR A 1 91 ? 28.388 -12.447 -15.839 1.00 85.31 91 THR A CA 1
ATOM 739 C C . THR A 1 91 ? 29.856 -12.550 -16.272 1.00 85.31 91 THR A C 1
ATOM 741 O O . THR A 1 91 ? 30.142 -12.526 -17.468 1.00 85.31 91 THR A O 1
ATOM 744 N N . PRO A 1 92 ? 30.816 -12.641 -15.330 1.00 79.88 92 PRO A N 1
ATOM 745 C CA . PRO A 1 92 ? 32.245 -12.663 -15.672 1.00 79.88 92 PRO A CA 1
ATOM 746 C C . PRO A 1 92 ? 32.677 -13.872 -16.509 1.00 79.88 92 PRO A C 1
ATOM 748 O O . PRO A 1 92 ? 33.662 -13.804 -17.233 1.00 79.88 92 PRO A O 1
ATOM 751 N N . ASP A 1 93 ? 31.949 -14.979 -16.392 1.00 85.88 93 ASP A N 1
ATOM 752 C CA . ASP A 1 93 ? 32.153 -16.219 -17.143 1.00 85.88 93 ASP A CA 1
ATOM 753 C C . ASP A 1 93 ? 31.442 -16.217 -18.508 1.00 85.88 93 ASP A C 1
ATOM 755 O O . ASP A 1 93 ? 31.511 -17.201 -19.240 1.00 85.88 93 ASP A O 1
ATOM 759 N N . GLY A 1 94 ? 30.724 -15.141 -18.849 1.00 85.31 94 GLY A N 1
ATOM 760 C CA . GLY A 1 94 ? 29.986 -15.028 -20.101 1.00 85.31 94 GLY A CA 1
ATOM 761 C C . GLY A 1 94 ? 28.722 -15.887 -20.181 1.00 85.31 94 GLY A C 1
ATOM 762 O O . GLY A 1 94 ? 28.096 -15.928 -21.241 1.00 85.31 94 GLY A O 1
ATOM 763 N N . SER A 1 95 ? 28.329 -16.581 -19.107 1.00 89.62 95 SER A N 1
ATOM 764 C CA . SER A 1 95 ? 27.179 -17.489 -19.129 1.00 89.62 95 SER A CA 1
ATOM 765 C C . SER A 1 95 ? 25.830 -16.772 -18.980 1.00 89.62 95 SER A C 1
ATOM 767 O O . SER A 1 95 ? 25.583 -15.964 -18.081 1.00 89.62 95 SER A O 1
ATOM 769 N N . TYR A 1 96 ? 24.886 -17.098 -19.862 1.00 87.94 96 TYR A N 1
ATOM 770 C CA . TYR A 1 96 ? 23.519 -16.606 -19.724 1.00 87.94 96 TYR A CA 1
ATOM 771 C C . TYR A 1 96 ? 22.790 -17.336 -18.591 1.00 87.94 96 TYR A C 1
ATOM 773 O O . TYR A 1 96 ? 22.723 -18.564 -18.566 1.00 87.94 96 TYR A O 1
ATOM 781 N N . THR A 1 97 ? 22.145 -16.582 -17.696 1.00 90.12 97 THR A N 1
ATOM 782 C CA . THR A 1 97 ? 21.172 -17.143 -16.753 1.00 90.12 97 THR A CA 1
ATOM 783 C C . THR A 1 97 ? 19.917 -16.285 -16.721 1.00 90.12 97 THR A C 1
ATOM 785 O O . THR A 1 97 ? 19.979 -15.058 -16.812 1.00 90.12 97 THR A O 1
ATOM 788 N N . VAL A 1 98 ? 18.764 -16.915 -16.486 1.00 87.62 98 VAL A N 1
ATOM 789 C CA . VAL A 1 98 ? 17.495 -16.193 -16.289 1.00 87.62 98 VAL A CA 1
ATOM 790 C C . VAL A 1 98 ? 17.623 -15.157 -15.164 1.00 87.62 98 VAL A C 1
ATOM 792 O O . VAL A 1 98 ? 17.086 -14.060 -15.259 1.00 87.62 98 VAL A O 1
ATOM 795 N N . ARG A 1 99 ? 18.403 -15.460 -14.117 1.00 81.31 99 ARG A N 1
ATOM 796 C CA . ARG A 1 99 ? 18.655 -14.552 -12.991 1.00 81.31 99 ARG A CA 1
ATOM 797 C C . ARG A 1 99 ? 19.446 -13.304 -13.394 1.00 81.31 99 ARG A C 1
ATOM 799 O O . ARG A 1 99 ? 19.112 -12.217 -12.925 1.00 81.31 99 ARG A O 1
ATOM 806 N N . SER A 1 100 ? 20.501 -13.443 -14.202 1.00 88.62 100 SER A N 1
ATOM 807 C CA . SER A 1 100 ? 21.314 -12.304 -14.655 1.00 88.62 100 SER A CA 1
ATOM 808 C C . SER A 1 100 ? 20.557 -11.452 -15.678 1.00 88.62 100 SER A C 1
ATOM 810 O O . SER A 1 100 ? 20.571 -10.228 -15.565 1.00 88.62 100 SER A O 1
ATOM 812 N N . ALA A 1 101 ? 19.800 -12.079 -16.582 1.00 84.62 101 ALA A N 1
ATOM 813 C CA . ALA A 1 101 ? 18.893 -11.391 -17.501 1.00 84.62 101 ALA A CA 1
ATOM 814 C C . ALA A 1 101 ? 17.787 -10.618 -16.776 1.00 84.62 101 ALA A C 1
ATOM 816 O O . ALA A 1 101 ? 17.603 -9.428 -17.023 1.00 84.62 101 ALA A O 1
ATOM 817 N N . TYR A 1 102 ? 17.107 -11.254 -15.818 1.00 82.81 102 TYR A N 1
ATOM 818 C CA . TYR A 1 102 ? 16.075 -10.602 -15.015 1.00 82.81 102 TYR A CA 1
ATOM 819 C C . TYR A 1 102 ? 16.628 -9.408 -14.233 1.00 82.81 102 TYR A C 1
ATOM 821 O O . TYR A 1 102 ? 16.001 -8.357 -14.199 1.00 82.81 102 TYR A O 1
ATOM 829 N N . ARG A 1 103 ? 17.821 -9.532 -13.634 1.00 82.31 103 ARG A N 1
ATOM 830 C CA . ARG A 1 103 ? 18.473 -8.414 -12.933 1.00 82.31 103 ARG A CA 1
ATOM 831 C C . ARG A 1 103 ? 18.762 -7.239 -13.860 1.00 82.31 103 ARG A C 1
ATOM 833 O O . ARG A 1 103 ? 18.461 -6.114 -13.484 1.00 82.31 103 ARG A O 1
ATOM 840 N N . MET A 1 104 ? 19.308 -7.502 -15.045 1.00 85.56 104 MET A N 1
ATOM 841 C CA . MET A 1 104 ? 19.593 -6.465 -16.038 1.00 85.56 104 MET A CA 1
ATOM 842 C C . MET A 1 104 ? 18.312 -5.743 -16.471 1.00 85.56 104 MET A C 1
ATOM 844 O O . MET A 1 104 ? 18.276 -4.516 -16.477 1.00 85.56 104 MET A O 1
ATOM 848 N N . LEU A 1 105 ? 17.243 -6.493 -16.758 1.00 81.00 105 LEU A N 1
ATOM 849 C CA . LEU A 1 105 ? 15.945 -5.922 -17.120 1.00 81.00 105 LEU A CA 1
ATOM 850 C C . LEU A 1 105 ? 15.325 -5.129 -15.967 1.00 81.00 105 LEU A C 1
ATOM 852 O O . LEU A 1 105 ? 14.866 -4.015 -16.188 1.00 81.00 105 LEU A O 1
ATOM 856 N N . ALA A 1 106 ? 15.368 -5.657 -14.741 1.00 73.75 106 ALA A N 1
ATOM 857 C CA . ALA A 1 106 ? 14.849 -4.980 -13.556 1.00 73.75 106 ALA A CA 1
ATOM 858 C C . ALA A 1 106 ? 15.605 -3.672 -13.255 1.00 73.75 106 ALA A C 1
ATOM 860 O O . ALA A 1 106 ? 14.994 -2.680 -12.863 1.00 73.75 106 ALA A O 1
ATOM 861 N N . MET A 1 107 ? 16.927 -3.650 -13.459 1.00 74.06 107 MET A N 1
ATOM 862 C CA . MET A 1 107 ? 17.746 -2.440 -13.337 1.00 74.06 107 MET A CA 1
ATOM 863 C C . MET A 1 107 ? 17.438 -1.435 -14.450 1.00 74.06 107 MET A C 1
ATOM 865 O O . MET A 1 107 ? 17.297 -0.250 -14.173 1.00 74.06 107 MET A O 1
ATOM 869 N N . ALA A 1 108 ? 17.282 -1.890 -15.696 1.00 70.06 108 ALA A N 1
ATOM 870 C CA . ALA A 1 108 ? 16.928 -1.025 -16.819 1.00 70.06 108 ALA A CA 1
ATOM 871 C C . ALA A 1 108 ? 15.527 -0.410 -16.658 1.00 70.06 108 ALA A C 1
ATOM 873 O O . ALA A 1 108 ? 15.357 0.784 -16.890 1.00 70.06 108 ALA A O 1
ATOM 874 N N . SER A 1 109 ? 14.539 -1.186 -16.197 1.00 58.16 109 SER A N 1
ATOM 875 C CA . SER A 1 109 ? 13.194 -0.680 -15.901 1.00 58.16 109 SER A CA 1
ATOM 876 C C . SER A 1 109 ? 13.183 0.294 -14.724 1.00 58.16 109 SER A C 1
ATOM 878 O O . SER A 1 109 ? 12.447 1.273 -14.754 1.00 58.16 109 SER A O 1
ATOM 880 N N . HIS A 1 110 ? 14.019 0.050 -13.707 1.00 54.00 110 HIS A N 1
ATOM 881 C CA . HIS A 1 110 ? 14.173 0.945 -12.556 1.00 54.00 110 HIS A CA 1
ATOM 882 C C . HIS A 1 110 ? 14.848 2.264 -12.951 1.00 54.00 110 HIS A C 1
ATOM 884 O O . HIS A 1 110 ? 14.386 3.318 -12.541 1.00 54.00 110 HIS A O 1
ATOM 890 N N . ASN A 1 111 ? 15.856 2.227 -13.827 1.00 54.59 111 ASN A N 1
ATOM 891 C CA . ASN A 1 111 ? 16.512 3.429 -14.352 1.00 54.59 111 ASN A CA 1
ATOM 892 C C . ASN A 1 111 ? 15.627 4.219 -15.336 1.00 54.59 111 ASN A C 1
ATOM 894 O O . ASN A 1 111 ? 15.755 5.436 -15.429 1.00 54.59 111 ASN A O 1
ATOM 898 N N . ALA A 1 112 ? 14.735 3.544 -16.072 1.00 54.28 112 ALA A N 1
ATOM 899 C CA . ALA A 1 112 ? 13.765 4.184 -16.964 1.00 54.28 112 ALA A CA 1
ATOM 900 C C . ALA A 1 112 ? 12.597 4.844 -16.205 1.00 54.28 112 ALA A C 1
ATOM 902 O O . ALA A 1 112 ? 11.945 5.747 -16.729 1.00 54.28 112 ALA A O 1
ATOM 903 N N . GLN A 1 113 ? 12.338 4.423 -14.965 1.00 48.34 113 GLN A N 1
ATOM 904 C CA . GLN A 1 113 ? 11.422 5.095 -14.052 1.00 48.34 113 GLN A CA 1
ATOM 905 C C . GLN A 1 113 ? 12.195 6.173 -13.282 1.00 48.34 113 GLN A C 1
ATOM 907 O O . GLN A 1 113 ? 12.888 5.887 -12.311 1.00 48.34 113 GLN A O 1
ATOM 912 N N . LEU A 1 114 ? 12.059 7.436 -13.697 1.00 42.25 114 LEU A N 1
ATOM 913 C CA . LEU A 1 114 ? 12.490 8.622 -12.943 1.00 42.25 114 LEU A CA 1
ATOM 914 C C . LEU A 1 114 ? 11.710 8.750 -11.613 1.00 42.25 114 LEU A C 1
ATOM 916 O O . LEU A 1 114 ? 10.900 9.653 -11.429 1.00 42.25 114 LEU A O 1
ATOM 920 N N . GLY A 1 115 ? 11.945 7.827 -10.680 1.00 40.69 115 GLY A N 1
ATOM 921 C CA . GLY A 1 115 ? 11.267 7.724 -9.393 1.00 40.69 115 GLY A CA 1
ATOM 922 C C . GLY A 1 115 ? 12.168 7.077 -8.346 1.00 40.69 115 GLY A C 1
ATOM 923 O O . GLY A 1 115 ? 11.998 5.904 -8.038 1.00 40.69 115 GLY A O 1
ATOM 924 N N . THR A 1 116 ? 13.163 7.844 -7.881 1.00 40.97 116 THR A N 1
ATOM 925 C CA . THR A 1 116 ? 13.774 7.966 -6.525 1.00 40.97 116 THR A CA 1
ATOM 926 C C . THR A 1 116 ? 13.688 6.839 -5.472 1.00 40.97 116 THR A C 1
ATOM 928 O O . THR A 1 116 ? 13.992 7.071 -4.300 1.00 40.97 116 THR A O 1
ATOM 931 N N . SER A 1 117 ? 13.375 5.595 -5.813 1.00 47.50 117 SER A N 1
ATOM 932 C CA . SER A 1 117 ? 13.360 4.487 -4.861 1.00 47.50 117 SER A CA 1
ATOM 933 C C . SER A 1 117 ? 14.781 3.963 -4.708 1.00 47.50 117 SER A C 1
ATOM 935 O O . SER A 1 117 ? 15.167 2.966 -5.319 1.00 47.50 117 SER A O 1
ATOM 937 N N . ASN A 1 118 ? 15.586 4.675 -3.917 1.00 62.25 118 ASN A N 1
ATOM 938 C CA . ASN A 1 118 ? 16.892 4.214 -3.461 1.00 62.25 118 ASN A CA 1
ATOM 939 C C . ASN A 1 118 ? 16.760 2.760 -2.983 1.00 62.25 118 ASN A C 1
ATOM 941 O O . ASN A 1 118 ? 15.985 2.479 -2.072 1.00 62.25 118 ASN A O 1
ATOM 945 N N . LEU A 1 119 ? 17.540 1.829 -3.542 1.00 65.19 119 LEU A N 1
ATOM 946 C CA . LEU A 1 119 ? 17.534 0.408 -3.150 1.00 65.19 119 LEU A CA 1
ATOM 947 C C . LEU A 1 119 ? 17.645 0.222 -1.620 1.00 65.19 119 LEU A C 1
ATOM 949 O O . LEU A 1 119 ? 17.120 -0.731 -1.045 1.00 65.19 119 LEU A O 1
ATOM 953 N N . ASN A 1 120 ? 18.330 1.154 -0.950 1.00 73.94 120 ASN A N 1
ATOM 954 C CA . ASN A 1 120 ? 18.455 1.210 0.503 1.00 73.94 120 ASN A CA 1
ATOM 955 C C . ASN A 1 120 ? 17.115 1.502 1.213 1.00 73.94 120 ASN A C 1
ATOM 957 O O . ASN A 1 120 ? 16.809 0.881 2.227 1.00 73.94 120 ASN A O 1
ATOM 961 N N . THR A 1 121 ? 16.293 2.393 0.660 1.00 77.50 121 THR A N 1
ATOM 962 C CA . THR A 1 121 ? 14.947 2.723 1.150 1.00 77.50 121 THR A CA 1
ATOM 963 C C . THR A 1 121 ? 14.045 1.494 1.121 1.00 77.50 121 THR A C 1
ATOM 965 O O . THR A 1 121 ? 13.474 1.134 2.149 1.00 77.50 121 THR A O 1
ATOM 968 N N . SER A 1 122 ? 14.007 0.768 -0.001 1.00 83.44 122 SER A N 1
ATOM 969 C CA . SER A 1 122 ? 13.230 -0.473 -0.107 1.00 83.44 122 SER A CA 1
ATOM 970 C C . SER A 1 122 ? 13.729 -1.537 0.877 1.00 83.44 122 SER A C 1
ATOM 972 O O . SER A 1 122 ? 12.930 -2.180 1.549 1.00 83.44 122 SER A O 1
ATOM 974 N N . LYS A 1 123 ? 15.051 -1.693 1.045 1.00 86.88 123 LYS A N 1
ATOM 975 C CA . LYS A 1 123 ? 15.619 -2.619 2.045 1.00 86.88 123 LYS A CA 1
ATOM 976 C C . LYS A 1 123 ? 15.183 -2.281 3.474 1.00 86.88 123 LYS A C 1
ATOM 978 O O . LYS A 1 123 ? 14.817 -3.193 4.218 1.00 86.88 123 LYS A O 1
ATOM 983 N N . LYS A 1 124 ? 15.222 -1.001 3.861 1.00 90.81 124 LYS A N 1
ATOM 984 C CA . LYS A 1 124 ? 14.778 -0.539 5.187 1.00 90.81 124 LYS A CA 1
ATOM 985 C C . LYS A 1 124 ? 13.291 -0.805 5.398 1.00 90.81 124 LYS A C 1
ATOM 987 O O . LYS A 1 124 ? 12.933 -1.382 6.420 1.00 90.81 124 LYS A O 1
ATOM 992 N N . LEU A 1 125 ? 12.464 -0.465 4.410 1.00 94.56 125 LEU A N 1
ATOM 993 C CA . LEU A 1 125 ? 11.024 -0.705 4.430 1.00 94.56 125 LEU A CA 1
ATOM 994 C C . LEU A 1 125 ? 10.701 -2.186 4.645 1.00 94.56 125 LEU A C 1
ATOM 996 O O . LEU A 1 125 ? 10.004 -2.532 5.596 1.00 94.56 125 LEU A O 1
ATOM 1000 N N . TRP A 1 126 ? 11.248 -3.074 3.808 1.00 95.06 126 TRP A N 1
ATOM 1001 C CA . TRP A 1 126 ? 10.975 -4.509 3.906 1.00 95.06 126 TRP A CA 1
ATOM 1002 C C . TRP A 1 126 ? 11.439 -5.074 5.245 1.00 95.06 126 TRP A C 1
ATOM 1004 O O . TRP A 1 126 ? 10.684 -5.785 5.902 1.00 95.06 126 TRP A O 1
ATOM 1014 N N . SER A 1 127 ? 12.642 -4.710 5.691 1.00 95.75 127 SER A N 1
ATOM 1015 C CA . SER A 1 127 ? 13.154 -5.115 7.004 1.00 95.75 127 SER A CA 1
ATOM 1016 C C . SER A 1 127 ? 12.240 -4.657 8.146 1.00 95.75 127 SER A C 1
ATOM 1018 O O . SER A 1 127 ? 11.951 -5.444 9.044 1.00 95.75 127 SER A O 1
ATOM 1020 N N . GLY A 1 128 ? 11.742 -3.418 8.099 1.00 96.44 128 GLY A N 1
ATOM 1021 C CA . GLY A 1 128 ? 10.824 -2.882 9.102 1.00 96.44 128 GLY A CA 1
ATOM 1022 C C . GLY A 1 128 ? 9.475 -3.602 9.117 1.00 96.44 128 GLY A C 1
ATOM 1023 O O . GLY A 1 128 ? 9.050 -4.059 10.175 1.00 96.44 128 GLY A O 1
ATOM 1024 N N . ILE A 1 129 ? 8.852 -3.807 7.950 1.00 97.75 129 ILE A N 1
ATOM 1025 C CA . ILE A 1 129 ? 7.573 -4.531 7.831 1.00 97.75 129 ILE A CA 1
ATOM 1026 C C . ILE A 1 129 ? 7.683 -5.942 8.419 1.00 97.75 129 ILE A C 1
ATOM 1028 O O . ILE A 1 129 ? 6.803 -6.381 9.160 1.00 97.75 129 ILE A O 1
ATOM 1032 N N . TRP A 1 130 ? 8.772 -6.657 8.127 1.00 97.38 130 TRP A N 1
ATOM 1033 C CA . TRP A 1 130 ? 8.940 -8.027 8.611 1.00 97.38 130 TRP A CA 1
ATOM 1034 C C . TRP A 1 130 ? 9.227 -8.123 10.118 1.00 97.38 130 TRP A C 1
ATOM 1036 O O . TRP A 1 130 ? 8.967 -9.171 10.706 1.00 97.38 130 TRP A O 1
ATOM 1046 N N . LYS A 1 131 ? 9.692 -7.040 10.756 1.00 96.81 131 LYS A N 1
ATOM 1047 C CA . LYS A 1 131 ? 9.934 -6.957 12.209 1.00 96.81 131 LYS A CA 1
ATOM 1048 C C . LYS A 1 131 ? 8.702 -6.563 13.031 1.00 96.81 131 LYS A C 1
ATOM 1050 O O . LYS A 1 131 ? 8.757 -6.652 14.260 1.00 96.81 131 LYS A O 1
ATOM 1055 N N . LEU A 1 132 ? 7.610 -6.141 12.387 1.00 96.94 132 LEU A N 1
ATOM 1056 C CA . LEU A 1 132 ? 6.372 -5.765 13.072 1.00 96.94 132 LEU A CA 1
ATOM 1057 C C . LEU A 1 132 ? 5.833 -6.916 13.934 1.00 96.94 132 LEU A C 1
ATOM 1059 O O . LEU A 1 132 ? 5.712 -8.061 13.475 1.00 96.94 132 LEU A O 1
ATOM 1063 N N . GLN A 1 133 ? 5.452 -6.577 15.166 1.00 96.00 133 GLN A N 1
ATOM 1064 C CA . GLN A 1 133 ? 4.850 -7.486 16.144 1.00 96.00 133 GLN A CA 1
ATOM 1065 C C . GLN A 1 133 ? 3.347 -7.644 15.883 1.00 96.00 133 GLN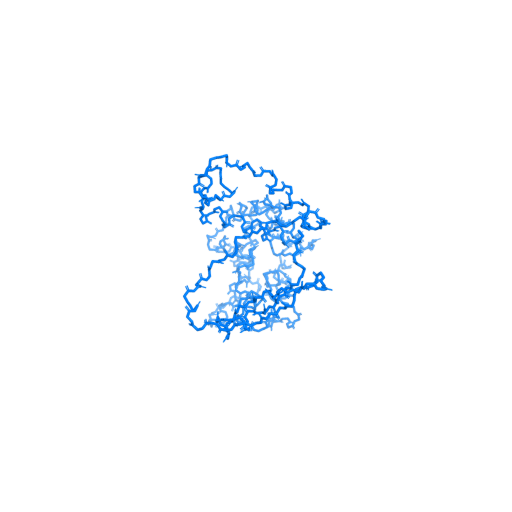 A C 1
ATOM 1067 O O . GLN A 1 133 ? 2.512 -7.219 16.668 1.00 96.00 133 GLN A O 1
ATOM 1072 N N . VAL A 1 134 ? 3.013 -8.216 14.726 1.00 96.69 134 VAL A N 1
ATOM 1073 C CA . VAL A 1 134 ? 1.637 -8.455 14.262 1.00 96.69 134 VAL A CA 1
ATOM 1074 C C . VAL A 1 134 ? 1.522 -9.857 13.650 1.00 96.69 134 VAL A C 1
ATOM 1076 O O . VAL A 1 134 ? 2.545 -10.472 13.319 1.00 96.69 134 VAL A O 1
ATOM 1079 N N . PRO A 1 135 ? 0.309 -10.394 13.434 1.00 97.56 135 PRO A N 1
ATOM 1080 C CA . PRO A 1 135 ? 0.136 -11.665 12.740 1.00 97.56 135 PRO A CA 1
ATOM 1081 C C . PRO A 1 135 ? 0.782 -11.670 11.343 1.00 97.56 135 PRO A C 1
ATOM 1083 O O . PRO A 1 135 ? 0.735 -10.680 10.612 1.00 97.56 135 PRO A O 1
ATOM 1086 N N . SER A 1 136 ? 1.326 -12.813 10.907 1.00 96.56 136 SER A N 1
ATOM 1087 C CA . SER A 1 136 ? 2.018 -12.940 9.606 1.00 96.56 136 SER A CA 1
ATOM 1088 C C . SER A 1 136 ? 1.180 -12.475 8.410 1.00 96.56 136 SER A C 1
ATOM 1090 O O . SER A 1 136 ? 1.715 -11.878 7.476 1.00 96.56 136 SER A O 1
ATOM 1092 N N . LYS A 1 137 ? -0.141 -12.692 8.456 1.00 96.06 137 LYS A N 1
ATOM 1093 C CA . LYS A 1 137 ? -1.078 -12.219 7.424 1.00 96.06 137 LYS A CA 1
ATOM 1094 C C . LYS A 1 137 ? -1.058 -10.694 7.267 1.00 96.06 137 LYS A C 1
ATOM 1096 O O . LYS A 1 137 ? -1.157 -10.201 6.147 1.00 96.06 137 LYS A O 1
ATOM 1101 N N . VAL A 1 138 ? -0.874 -9.964 8.369 1.00 97.62 138 VAL A N 1
ATOM 1102 C CA . VAL A 1 138 ? -0.832 -8.498 8.395 1.00 97.62 138 VAL A CA 1
ATOM 1103 C C . VAL A 1 138 ? 0.511 -8.000 7.870 1.00 97.62 138 VAL A C 1
ATOM 1105 O O . VAL A 1 138 ? 0.527 -7.105 7.033 1.00 97.62 138 VAL A O 1
ATOM 1108 N N . ARG A 1 139 ? 1.634 -8.645 8.226 1.00 97.88 139 ARG A N 1
ATOM 1109 C CA . ARG A 1 139 ? 2.941 -8.346 7.601 1.00 97.88 139 ARG A CA 1
ATOM 1110 C C . ARG A 1 139 ? 2.901 -8.511 6.081 1.00 97.88 139 ARG A C 1
ATOM 1112 O O . ARG A 1 139 ? 3.335 -7.628 5.346 1.00 97.88 139 ARG A O 1
ATOM 1119 N N . HIS A 1 140 ? 2.327 -9.616 5.606 1.00 96.81 140 HIS A N 1
ATOM 1120 C CA . HIS A 1 140 ? 2.176 -9.865 4.175 1.00 96.81 140 HIS A CA 1
ATOM 1121 C C . HIS A 1 140 ? 1.239 -8.847 3.505 1.00 96.81 140 HIS A C 1
ATOM 1123 O O . HIS A 1 140 ? 1.498 -8.400 2.389 1.00 96.81 140 HIS A O 1
ATOM 1129 N N . PHE A 1 141 ? 0.156 -8.451 4.179 1.00 97.38 141 PHE A N 1
ATOM 1130 C CA . PHE A 1 141 ? -0.702 -7.362 3.722 1.00 97.38 141 PHE A CA 1
ATOM 1131 C C . PHE A 1 141 ? 0.066 -6.045 3.578 1.00 97.38 141 PHE A C 1
ATOM 1133 O O . PHE A 1 141 ? 0.009 -5.463 2.501 1.00 97.38 141 PHE A O 1
ATOM 1140 N N . MET A 1 142 ? 0.821 -5.625 4.597 1.00 97.56 142 MET A N 1
ATOM 1141 C CA . MET A 1 142 ? 1.613 -4.392 4.556 1.00 97.56 142 MET A CA 1
ATOM 1142 C C . MET A 1 142 ? 2.623 -4.412 3.410 1.00 97.56 142 MET A C 1
ATOM 1144 O O . MET A 1 142 ? 2.728 -3.442 2.668 1.00 97.56 142 MET A O 1
ATOM 1148 N N . TRP A 1 143 ? 3.304 -5.543 3.201 1.00 96.44 143 TRP A N 1
ATOM 1149 C CA . TRP A 1 143 ? 4.205 -5.718 2.063 1.00 96.44 143 TRP A CA 1
ATOM 1150 C C . TRP A 1 143 ? 3.485 -5.532 0.717 1.00 96.44 143 TRP A C 1
ATOM 1152 O O . TRP A 1 143 ? 3.978 -4.803 -0.142 1.00 96.44 143 TRP A O 1
ATOM 1162 N N . ARG A 1 144 ? 2.295 -6.127 0.540 1.00 95.50 144 ARG A N 1
ATOM 1163 C CA . ARG A 1 144 ? 1.496 -5.939 -0.684 1.00 95.50 144 ARG A CA 1
ATOM 1164 C C . ARG A 1 144 ? 1.001 -4.505 -0.851 1.00 95.50 144 ARG A C 1
ATOM 1166 O O . ARG A 1 144 ? 1.000 -4.005 -1.969 1.00 95.50 144 ARG A O 1
ATOM 1173 N N . ALA A 1 145 ? 0.573 -3.867 0.234 1.00 95.19 145 ALA A N 1
ATOM 1174 C CA . ALA A 1 145 ? 0.083 -2.493 0.232 1.00 95.19 145 ALA A CA 1
ATOM 1175 C C . ALA A 1 145 ? 1.185 -1.513 -0.178 1.00 95.19 145 ALA A C 1
ATOM 1177 O O . ALA A 1 145 ? 0.989 -0.717 -1.086 1.00 95.19 145 ALA A O 1
ATOM 1178 N N . SER A 1 146 ? 2.374 -1.625 0.416 1.00 94.44 146 SER A N 1
ATOM 1179 C CA . SER A 1 146 ? 3.517 -0.770 0.076 1.00 94.44 146 SER A CA 1
ATOM 1180 C C . SER A 1 146 ? 4.146 -1.084 -1.287 1.00 94.44 146 SER A C 1
ATOM 1182 O O . SER A 1 146 ? 4.945 -0.299 -1.779 1.00 94.44 146 SER A O 1
ATOM 1184 N N . GLY A 1 147 ? 3.833 -2.232 -1.889 1.00 89.06 147 GLY A N 1
ATOM 1185 C CA . GLY A 1 147 ? 4.310 -2.622 -3.216 1.00 89.06 147 GLY A CA 1
ATOM 1186 C C . GLY A 1 147 ? 3.300 -2.406 -4.344 1.00 89.06 147 GLY A C 1
ATOM 1187 O O . GLY A 1 147 ? 3.482 -3.015 -5.394 1.00 89.06 147 GLY A O 1
ATOM 1188 N N . GLU A 1 148 ? 2.217 -1.647 -4.116 1.00 87.75 148 GLU A N 1
ATOM 1189 C CA . GLU A 1 148 ? 1.099 -1.474 -5.063 1.00 87.75 148 GLU A CA 1
ATOM 1190 C C . GLU A 1 148 ? 0.608 -2.813 -5.652 1.00 87.75 148 GLU A C 1
ATOM 1192 O O . GLU A 1 148 ? 0.354 -2.969 -6.843 1.00 87.75 148 GLU A O 1
ATOM 1197 N N . ALA A 1 149 ? 0.495 -3.830 -4.793 1.00 89.81 149 ALA A N 1
ATOM 1198 C CA . ALA A 1 149 ? 0.092 -5.187 -5.164 1.00 89.81 149 ALA A CA 1
ATOM 1199 C C . ALA A 1 149 ? -1.281 -5.585 -4.596 1.00 89.81 149 ALA A C 1
ATOM 1201 O O . ALA A 1 149 ? -1.700 -6.739 -4.724 1.00 89.81 149 ALA A O 1
ATOM 1202 N N . LEU A 1 150 ? -1.983 -4.655 -3.942 1.00 91.69 150 LEU A N 1
ATOM 1203 C CA . LEU A 1 150 ? -3.371 -4.859 -3.533 1.00 91.69 150 LEU A CA 1
ATOM 1204 C C . LEU A 1 150 ? -4.298 -4.832 -4.760 1.00 91.69 150 LEU A C 1
ATOM 1206 O O . LEU A 1 150 ? -4.032 -4.087 -5.702 1.00 91.69 150 LEU A O 1
ATOM 1210 N N . PRO A 1 151 ? -5.403 -5.598 -4.763 1.00 90.94 151 PRO A N 1
ATOM 1211 C CA . PRO A 1 151 ? -6.409 -5.566 -5.824 1.00 90.94 151 PRO A CA 1
ATOM 1212 C C . PRO A 1 151 ? -7.298 -4.312 -5.720 1.00 90.94 151 PRO A C 1
ATOM 1214 O O . PRO A 1 151 ? -8.518 -4.412 -5.634 1.00 90.94 151 PRO A O 1
ATOM 1217 N N . THR A 1 152 ? -6.682 -3.132 -5.670 1.00 91.00 152 THR A N 1
ATOM 1218 C CA . THR A 1 152 ? -7.372 -1.841 -5.759 1.00 91.00 152 THR A CA 1
ATOM 1219 C C . THR A 1 152 ? -7.882 -1.625 -7.179 1.00 91.00 152 THR A C 1
ATOM 1221 O O . THR A 1 152 ? -7.361 -2.224 -8.129 1.00 91.00 152 THR A O 1
ATOM 1224 N N . ARG A 1 153 ? -8.883 -0.760 -7.371 1.00 90.69 153 ARG A N 1
ATOM 1225 C CA . ARG A 1 153 ? -9.411 -0.516 -8.726 1.00 90.69 153 ARG A CA 1
ATOM 1226 C C . ARG A 1 153 ? -8.357 0.056 -9.673 1.00 90.69 153 ARG A C 1
ATOM 1228 O O . ARG A 1 153 ? -8.339 -0.343 -10.836 1.00 90.69 153 ARG A O 1
ATOM 1235 N N . SER A 1 154 ? -7.416 0.871 -9.188 1.00 90.81 154 SER A N 1
ATOM 1236 C CA . SER A 1 154 ? -6.285 1.338 -10.006 1.00 90.81 154 SER A CA 1
ATOM 1237 C C . SER A 1 154 ? -5.416 0.183 -10.501 1.00 90.81 154 SER A C 1
ATOM 1239 O O . SER A 1 154 ? -5.087 0.125 -11.685 1.00 90.81 154 SER A O 1
ATOM 1241 N N . ASN A 1 155 ? -5.112 -0.793 -9.640 1.00 90.88 155 ASN A N 1
ATOM 1242 C CA . ASN A 1 155 ? -4.318 -1.960 -10.026 1.00 90.88 155 ASN A CA 1
ATOM 1243 C C . ASN A 1 155 ? -5.084 -2.925 -10.930 1.00 90.88 155 ASN A C 1
ATOM 1245 O O . ASN A 1 155 ? -4.503 -3.515 -11.842 1.00 90.88 155 ASN A O 1
ATOM 1249 N N . LEU A 1 156 ? -6.389 -3.080 -10.716 1.00 91.06 156 LEU A N 1
ATOM 1250 C CA . LEU A 1 156 ? -7.243 -3.864 -11.604 1.00 91.06 156 LEU A CA 1
ATOM 1251 C C . LEU A 1 156 ? -7.348 -3.217 -12.990 1.00 91.06 156 LEU A C 1
ATOM 1253 O O . LEU A 1 156 ? -7.290 -3.932 -13.990 1.00 91.06 156 LEU A O 1
ATOM 1257 N N . ARG A 1 157 ? -7.423 -1.884 -13.068 1.00 91.62 157 ARG A N 1
ATOM 1258 C CA . ARG A 1 157 ? -7.362 -1.141 -14.332 1.00 91.62 157 ARG A CA 1
ATOM 1259 C C . ARG A 1 157 ? -6.009 -1.283 -15.017 1.00 91.62 157 ARG A C 1
ATOM 1261 O O . ARG A 1 157 ? -5.964 -1.572 -16.208 1.00 91.62 157 ARG A O 1
ATOM 1268 N N . TYR A 1 158 ? -4.912 -1.138 -14.273 1.00 90.12 158 TYR A N 1
ATOM 1269 C CA . TYR A 1 158 ? -3.558 -1.340 -14.797 1.00 90.12 158 TYR A CA 1
ATOM 1270 C C . TYR A 1 158 ? -3.373 -2.744 -15.395 1.00 90.12 158 TYR A C 1
ATOM 1272 O O . TYR A 1 158 ? -2.705 -2.910 -16.409 1.00 90.12 158 TYR A O 1
ATOM 1280 N N . ARG A 1 159 ? -4.017 -3.757 -14.804 1.00 90.06 159 ARG A N 1
ATOM 1281 C CA . ARG A 1 159 ? -4.025 -5.142 -15.301 1.00 90.06 159 ARG A CA 1
ATOM 1282 C C . ARG A 1 159 ? -5.103 -5.425 -16.351 1.00 90.06 159 ARG A C 1
ATOM 1284 O O . ARG A 1 159 ? -5.307 -6.587 -16.689 1.00 90.06 159 ARG A O 1
ATOM 1291 N N . HIS A 1 160 ? -5.798 -4.401 -16.842 1.00 90.88 160 HIS A N 1
ATOM 1292 C CA . HIS A 1 160 ? -6.870 -4.506 -17.837 1.00 90.88 160 HIS A CA 1
ATOM 1293 C C . HIS A 1 160 ? -8.058 -5.394 -17.419 1.00 90.88 160 HIS A C 1
ATOM 1295 O O . HIS A 1 160 ? -8.780 -5.909 -18.268 1.00 90.88 160 HIS A O 1
ATOM 1301 N N . VAL A 1 161 ? -8.280 -5.568 -16.111 1.00 92.00 161 VAL A N 1
ATOM 1302 C CA . VAL A 1 161 ? -9.457 -6.264 -15.560 1.00 92.00 161 VAL A CA 1
ATOM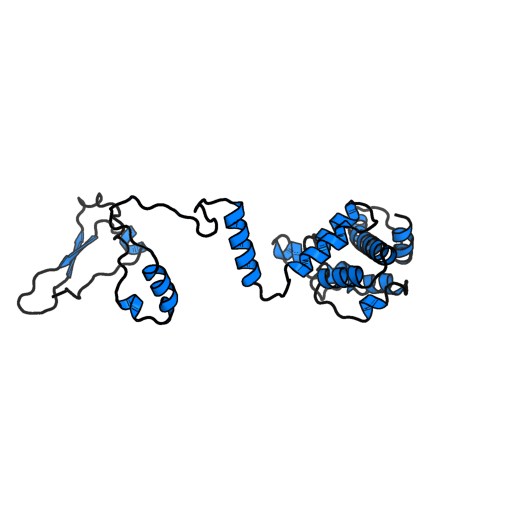 1303 C C . VAL A 1 161 ? -10.655 -5.3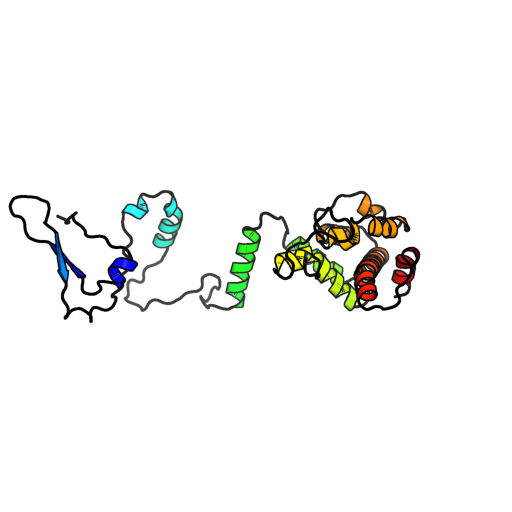17 -15.471 1.00 92.00 161 VAL A C 1
ATOM 1305 O O . VAL A 1 161 ? -11.786 -5.722 -15.722 1.00 92.00 161 VAL A O 1
ATOM 1308 N N . LEU A 1 162 ? -10.411 -4.051 -15.120 1.00 87.31 162 LEU A N 1
ATOM 1309 C CA . LEU A 1 162 ? -11.416 -2.987 -15.108 1.00 87.31 162 LEU A CA 1
ATOM 1310 C C . LEU A 1 162 ? -11.080 -1.918 -16.150 1.00 87.31 162 LEU A C 1
ATOM 1312 O O . LEU A 1 162 ? -9.914 -1.673 -16.449 1.00 87.31 162 LEU A O 1
ATOM 1316 N N . VAL A 1 163 ? -12.111 -1.258 -16.677 1.00 86.25 163 VAL A N 1
ATOM 1317 C CA . VAL A 1 163 ? -11.947 -0.106 -17.581 1.00 86.25 163 VAL A CA 1
ATOM 1318 C C . VAL A 1 163 ? -11.635 1.160 -16.783 1.00 86.25 163 VAL A C 1
ATOM 1320 O O . VAL A 1 163 ? -10.750 1.931 -17.155 1.00 86.25 163 VAL A O 1
ATOM 1323 N N . ASP A 1 164 ? -12.325 1.337 -15.655 1.00 86.94 164 ASP A N 1
ATOM 1324 C CA . ASP A 1 164 ? -12.172 2.484 -14.770 1.00 86.94 164 ASP A CA 1
ATOM 1325 C C . ASP A 1 164 ? -11.531 2.090 -13.429 1.00 86.94 164 ASP A C 1
ATOM 1327 O O . ASP A 1 164 ? -11.830 1.042 -12.853 1.00 86.94 164 ASP A O 1
ATOM 1331 N N . GLY A 1 165 ? -10.622 2.943 -12.961 1.00 86.75 165 GLY A N 1
ATOM 1332 C CA . GLY A 1 165 ? -9.867 2.803 -11.721 1.00 86.75 165 GLY A CA 1
ATOM 1333 C C . GLY A 1 165 ? -10.284 3.796 -10.638 1.00 86.75 165 GLY A C 1
ATOM 1334 O O . GLY A 1 165 ? -9.690 3.762 -9.564 1.00 86.75 165 GLY A O 1
ATOM 1335 N N . THR A 1 166 ? -11.259 4.675 -10.893 1.00 89.88 166 THR A N 1
ATOM 1336 C CA . THR A 1 166 ? -11.805 5.601 -9.885 1.00 89.88 166 THR A CA 1
ATOM 1337 C C . THR A 1 166 ? -12.418 4.853 -8.705 1.00 89.88 166 THR A C 1
ATOM 1339 O O . THR A 1 166 ? -12.949 3.755 -8.855 1.00 89.88 166 THR A O 1
ATOM 1342 N N . CYS A 1 167 ? -12.326 5.415 -7.507 1.00 84.56 167 CYS A N 1
ATOM 1343 C CA . CYS A 1 167 ? -12.941 4.861 -6.307 1.00 84.56 167 CYS A CA 1
ATOM 1344 C C . CYS A 1 167 ? -14.464 5.008 -6.369 1.00 84.56 167 CYS A C 1
ATOM 1346 O O . CYS A 1 167 ? -14.974 6.109 -6.535 1.00 84.56 167 CYS A O 1
ATOM 1348 N N . ASN A 1 168 ? -15.198 3.917 -6.142 1.00 80.81 168 ASN A N 1
ATOM 1349 C CA . ASN A 1 168 ? -16.669 3.930 -6.175 1.00 80.81 168 ASN A CA 1
ATOM 1350 C C . ASN A 1 168 ? -17.308 4.733 -5.031 1.00 80.81 168 ASN A C 1
ATOM 1352 O O . ASN A 1 168 ? -18.517 4.923 -5.024 1.00 80.81 168 ASN A O 1
ATOM 1356 N N . LEU A 1 169 ? -16.529 5.101 -4.011 1.00 77.25 169 LEU A N 1
ATOM 1357 C CA . LEU A 1 169 ? -17.038 5.785 -2.825 1.00 77.25 169 LEU A CA 1
ATOM 1358 C C . LEU A 1 169 ? -16.787 7.295 -2.853 1.00 77.25 169 LEU A C 1
ATOM 1360 O O . LEU A 1 169 ? -17.523 8.035 -2.207 1.00 77.25 169 LEU A O 1
ATOM 1364 N N . CYS A 1 170 ? -15.732 7.753 -3.533 1.00 78.25 170 CYS A N 1
ATOM 1365 C CA . CYS A 1 170 ? -15.474 9.185 -3.716 1.00 78.25 170 CYS A CA 1
ATOM 1366 C C . CYS A 1 170 ? -15.790 9.672 -5.131 1.00 78.25 170 CYS A C 1
ATOM 1368 O O . CYS A 1 170 ? -15.934 10.871 -5.314 1.00 78.25 170 CYS A O 1
ATOM 1370 N N . GLU A 1 171 ? -15.855 8.762 -6.110 1.00 80.69 171 GLU A N 1
ATOM 1371 C CA . GLU A 1 171 ? -16.129 9.004 -7.536 1.00 80.69 171 GLU A CA 1
ATOM 1372 C C . GLU A 1 171 ? -15.191 10.005 -8.239 1.00 80.69 171 GLU A C 1
ATOM 1374 O O . GLU A 1 171 ? -15.357 10.276 -9.423 1.00 80.69 171 GLU A O 1
ATOM 1379 N N . ASP A 1 172 ? -14.163 10.503 -7.548 1.00 79.75 172 ASP A N 1
ATOM 1380 C CA . ASP A 1 172 ? -13.336 11.619 -8.019 1.00 79.75 172 ASP A CA 1
ATOM 1381 C C . ASP A 1 172 ? -11.853 11.248 -8.174 1.00 79.75 172 ASP A C 1
ATOM 1383 O O . ASP A 1 172 ? -11.118 11.856 -8.948 1.00 79.75 172 ASP A O 1
ATOM 1387 N N . HIS A 1 173 ? -11.357 10.255 -7.431 1.00 82.75 173 HIS A N 1
ATOM 1388 C CA . HIS A 1 173 ? -9.928 9.915 -7.402 1.00 82.75 173 HIS A CA 1
ATOM 1389 C C . HIS A 1 173 ? -9.682 8.443 -7.755 1.00 82.75 173 HIS A C 1
ATOM 1391 O O . HIS A 1 173 ? -10.507 7.586 -7.419 1.00 82.75 173 HIS A O 1
ATOM 1397 N N . PRO A 1 174 ? -8.548 8.112 -8.409 1.00 85.88 174 PRO A N 1
ATOM 1398 C CA . PRO A 1 174 ? -8.139 6.727 -8.607 1.00 85.88 174 PRO A CA 1
ATOM 1399 C C . PRO A 1 174 ? -7.996 6.014 -7.257 1.00 85.88 174 PRO A C 1
ATOM 1401 O O . PRO A 1 174 ? -7.416 6.533 -6.306 1.00 85.88 174 PRO A O 1
ATOM 1404 N N . GLU A 1 175 ? -8.547 4.808 -7.169 1.00 88.06 175 GLU A N 1
ATOM 1405 C CA . GLU A 1 175 ? -8.489 3.990 -5.967 1.00 88.06 175 GLU A CA 1
ATOM 1406 C C . GLU A 1 175 ? -7.139 3.266 -5.913 1.00 88.06 175 GLU A C 1
ATOM 1408 O O . GLU A 1 175 ? -6.963 2.230 -6.561 1.00 88.06 175 GLU A O 1
ATOM 1413 N N . ASP A 1 176 ? -6.163 3.825 -5.208 1.00 90.75 176 ASP A N 1
ATOM 1414 C CA . ASP A 1 176 ? -4.876 3.191 -4.904 1.00 90.75 176 ASP A CA 1
ATOM 1415 C C . ASP A 1 176 ? -4.757 2.860 -3.402 1.00 90.75 176 ASP A C 1
ATOM 1417 O O . ASP A 1 176 ? -5.687 3.082 -2.616 1.00 90.75 176 ASP A O 1
ATOM 1421 N N . ALA A 1 177 ? -3.633 2.266 -2.983 1.00 93.06 177 ALA A N 1
ATOM 1422 C CA . ALA A 1 177 ? -3.440 1.906 -1.578 1.00 93.06 177 ALA A CA 1
ATOM 1423 C C . ALA A 1 177 ? -3.459 3.140 -0.657 1.00 93.06 177 ALA A C 1
ATOM 1425 O O . ALA A 1 177 ? -3.980 3.065 0.458 1.00 93.06 177 ALA A O 1
ATOM 1426 N N . MET A 1 178 ? -2.938 4.278 -1.123 1.00 93.25 178 MET A N 1
ATOM 1427 C CA . MET A 1 178 ? -2.922 5.526 -0.362 1.00 93.25 178 MET A CA 1
ATOM 1428 C C . MET A 1 178 ? -4.341 6.068 -0.148 1.00 93.25 178 MET A C 1
ATOM 1430 O O . MET A 1 178 ? -4.720 6.425 0.972 1.00 93.25 178 MET A O 1
ATOM 1434 N N . HIS A 1 179 ? -5.150 6.090 -1.203 1.00 90.69 179 HIS A N 1
ATOM 1435 C CA . HIS A 1 179 ? -6.533 6.531 -1.162 1.00 90.69 179 HIS A CA 1
ATOM 1436 C C . HIS A 1 179 ? -7.363 5.643 -0.231 1.00 90.69 179 HIS A C 1
ATOM 1438 O O . HIS A 1 179 ? -7.962 6.143 0.722 1.00 90.69 179 HIS A O 1
ATOM 1444 N N . CYS A 1 180 ? -7.335 4.323 -0.443 1.00 90.81 180 CYS A N 1
ATOM 1445 C CA . CYS A 1 180 ? -8.137 3.369 0.325 1.00 90.81 180 CYS A CA 1
ATOM 1446 C C . CYS A 1 180 ? -7.784 3.282 1.805 1.00 90.81 180 CYS A C 1
ATOM 1448 O O . CYS A 1 180 ? -8.652 2.941 2.605 1.00 90.81 180 CYS A O 1
ATOM 1450 N N . LEU A 1 181 ? -6.515 3.475 2.168 1.00 93.38 181 LEU A N 1
ATOM 1451 C CA . LEU A 1 181 ? -6.039 3.188 3.524 1.00 93.38 181 LEU A CA 1
ATOM 1452 C C . LEU A 1 181 ? -5.749 4.442 4.343 1.00 93.38 181 LEU A C 1
ATOM 1454 O O . LEU A 1 181 ? -5.630 4.328 5.561 1.00 93.38 181 LEU A O 1
ATOM 1458 N N . TRP A 1 182 ? -5.651 5.622 3.723 1.00 92.00 182 TRP A N 1
ATOM 1459 C CA . TRP A 1 182 ? -5.220 6.836 4.420 1.00 92.00 182 TRP A CA 1
ATOM 1460 C C . TRP A 1 182 ? -5.987 8.104 4.026 1.00 92.00 182 TRP A C 1
ATOM 1462 O O . TRP A 1 182 ? -6.431 8.842 4.906 1.00 92.00 182 TRP A O 1
ATOM 1472 N N . MET A 1 183 ? -6.153 8.381 2.727 1.00 88.12 183 MET A N 1
ATOM 1473 C CA . MET A 1 183 ? -6.635 9.692 2.261 1.00 88.12 183 MET A CA 1
ATOM 1474 C C . MET A 1 183 ? -8.150 9.809 2.076 1.00 88.12 183 MET A C 1
ATOM 1476 O O . MET A 1 183 ? -8.653 10.932 2.051 1.00 88.12 183 MET A O 1
ATOM 1480 N N . TYR A 1 184 ? -8.888 8.711 1.928 1.00 86.25 184 TYR A N 1
ATOM 1481 C CA . TYR A 1 184 ? -10.339 8.786 1.755 1.00 86.25 184 TYR A CA 1
ATOM 1482 C C . TYR A 1 184 ? -11.020 9.327 3.025 1.00 86.25 184 TYR A C 1
ATOM 1484 O O . TYR A 1 184 ? -10.669 8.916 4.128 1.00 86.25 184 TYR A O 1
ATOM 1492 N N . ASP A 1 185 ? -11.986 10.244 2.903 1.00 84.12 185 ASP A N 1
ATOM 1493 C CA . ASP A 1 185 ? -12.525 10.998 4.052 1.00 84.12 185 ASP A CA 1
ATOM 1494 C C . ASP A 1 185 ? -13.130 10.109 5.138 1.00 84.12 185 ASP A C 1
ATOM 1496 O O . ASP A 1 185 ? -12.862 10.297 6.324 1.00 84.12 185 ASP A O 1
ATOM 1500 N N . TYR A 1 186 ? -13.845 9.063 4.734 1.00 83.44 186 TYR A N 1
ATOM 1501 C CA . TYR A 1 186 ? -14.352 8.049 5.654 1.00 83.44 186 TYR A CA 1
ATOM 1502 C C . TYR A 1 186 ? -13.234 7.367 6.462 1.00 83.44 186 TYR A C 1
ATOM 1504 O O . TYR A 1 186 ? -13.369 7.101 7.655 1.00 83.44 186 TYR A O 1
ATOM 1512 N N . VAL A 1 187 ? -12.097 7.104 5.818 1.00 88.75 187 VAL A N 1
ATOM 1513 C CA . VAL A 1 187 ? -10.928 6.476 6.442 1.00 88.75 187 VAL A CA 1
ATOM 1514 C C . VAL A 1 187 ? -10.173 7.479 7.309 1.00 88.75 187 VAL A C 1
ATOM 1516 O O . VAL A 1 187 ? -9.724 7.131 8.402 1.00 88.75 187 VAL A O 1
ATOM 1519 N N . LYS A 1 188 ? -10.099 8.750 6.894 1.00 89.06 188 LYS A N 1
ATOM 1520 C CA . LYS A 1 188 ? -9.526 9.828 7.706 1.00 89.06 188 LYS A CA 1
ATOM 1521 C C . LYS A 1 188 ? -10.207 9.924 9.065 1.00 89.06 188 LYS A C 1
ATOM 1523 O O . LYS A 1 188 ? -9.485 10.169 10.027 1.00 89.06 188 LYS A O 1
ATOM 1528 N N . CYS A 1 189 ? -11.528 9.739 9.150 1.00 88.38 189 CYS A N 1
ATOM 1529 C CA . CYS A 1 189 ? -12.269 9.766 10.414 1.00 88.38 189 CYS A CA 1
ATOM 1530 C C . CYS A 1 189 ? -11.786 8.694 11.399 1.00 88.38 189 CYS A C 1
ATOM 1532 O O . CYS A 1 189 ? -11.596 9.009 12.569 1.00 88.38 189 CYS A O 1
ATOM 1534 N N . ILE A 1 190 ? -11.504 7.474 10.924 1.00 90.94 190 ILE A N 1
ATOM 1535 C CA . ILE A 1 190 ? -10.942 6.393 11.754 1.00 90.94 190 ILE A CA 1
ATOM 1536 C C . ILE A 1 190 ? -9.588 6.827 12.309 1.00 90.94 190 ILE A C 1
ATOM 1538 O O . ILE A 1 190 ? -9.343 6.761 13.502 1.00 90.94 190 ILE A O 1
ATOM 1542 N N . TRP A 1 191 ? -8.703 7.336 11.458 1.00 92.12 191 TRP A N 1
ATOM 1543 C CA . TRP A 1 191 ? -7.386 7.776 11.910 1.00 92.12 191 TRP A CA 1
ATOM 1544 C C . TRP A 1 191 ? -7.427 9.035 12.795 1.00 92.12 191 TRP A C 1
ATOM 1546 O O . TRP A 1 191 ? -6.477 9.271 13.528 1.00 92.12 191 TRP A O 1
ATOM 1556 N N . LEU A 1 192 ? -8.479 9.863 12.715 1.00 89.19 192 LEU A N 1
ATOM 1557 C CA . LEU A 1 192 ? -8.658 11.055 13.561 1.00 89.19 192 LEU A CA 1
ATOM 1558 C C . LEU A 1 192 ? -9.205 10.728 14.949 1.00 89.19 192 LEU A C 1
ATOM 1560 O O . LEU A 1 192 ? -9.052 11.545 15.854 1.00 89.19 192 LEU A O 1
ATOM 1564 N N . SER A 1 193 ? -9.852 9.575 15.127 1.00 89.75 193 SER A N 1
ATOM 1565 C CA . SER A 1 193 ? -10.435 9.224 16.421 1.00 89.75 193 SER A CA 1
ATOM 1566 C C . SER A 1 193 ? -9.388 8.853 17.474 1.00 89.75 193 SER A C 1
ATOM 1568 O O . SER A 1 193 ? -9.719 8.817 18.654 1.00 89.75 193 SER A O 1
ATOM 1570 N N . ASP A 1 194 ? -8.137 8.596 17.075 1.00 88.88 194 ASP A N 1
ATOM 1571 C CA . ASP A 1 194 ? -7.025 8.304 17.984 1.00 88.88 194 ASP A CA 1
ATOM 1572 C C . ASP A 1 194 ? -5.855 9.288 17.764 1.00 88.88 194 ASP A C 1
ATOM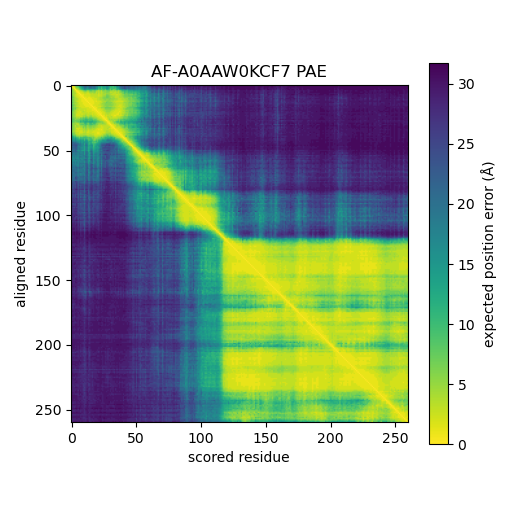 1574 O O . ASP A 1 194 ? -5.201 9.256 16.713 1.00 88.88 194 ASP A O 1
ATOM 1578 N N . PRO A 1 195 ? -5.539 10.143 18.759 1.00 89.81 195 PRO A N 1
ATOM 1579 C CA . PRO A 1 195 ? -4.444 11.112 18.687 1.00 89.81 195 PRO A CA 1
ATOM 1580 C C . PRO A 1 195 ? -3.066 10.506 18.399 1.00 89.81 195 PRO A C 1
ATOM 1582 O O . PRO A 1 195 ? -2.174 11.214 17.921 1.00 89.81 195 PRO A O 1
ATOM 1585 N N . THR A 1 196 ? -2.884 9.205 18.649 1.00 89.19 196 THR A N 1
ATOM 1586 C CA . THR A 1 196 ? -1.653 8.461 18.349 1.00 89.19 196 THR A CA 1
ATOM 1587 C C . THR A 1 196 ? -1.252 8.585 16.877 1.00 89.19 196 THR A C 1
ATOM 1589 O O . THR A 1 196 ? -0.066 8.534 16.568 1.00 89.19 196 THR A O 1
ATOM 1592 N N . PHE A 1 197 ? -2.200 8.809 15.960 1.00 89.12 197 PHE A N 1
ATOM 1593 C CA . PHE A 1 197 ? -1.947 8.928 14.518 1.00 89.12 197 PHE A CA 1
ATOM 1594 C C . PHE A 1 197 ? -1.916 10.372 13.998 1.00 89.12 197 PHE A C 1
ATOM 1596 O O . PHE A 1 197 ? -2.011 10.602 12.790 1.00 89.12 197 PHE A O 1
ATOM 1603 N N . ASN A 1 198 ? -1.732 11.362 14.874 1.00 86.62 198 ASN A N 1
ATOM 1604 C CA . ASN A 1 198 ? -1.572 12.755 14.448 1.00 86.62 198 ASN A CA 1
ATOM 1605 C C . ASN A 1 198 ? -0.197 13.028 13.807 1.00 86.62 198 ASN A C 1
ATOM 1607 O O . ASN A 1 198 ? -0.097 13.850 12.896 1.00 86.62 198 ASN A O 1
ATOM 1611 N N . PHE A 1 199 ? 0.859 12.321 14.228 1.00 82.31 199 PHE A N 1
ATOM 1612 C CA . PHE A 1 199 ? 2.233 12.578 13.767 1.00 82.31 199 PHE A CA 1
ATOM 1613 C C . PHE A 1 199 ? 2.482 12.327 12.264 1.00 82.31 199 PHE A C 1
ATOM 1615 O O . PHE A 1 199 ? 3.183 13.141 11.658 1.00 82.31 199 PHE A O 1
ATOM 1622 N N . PRO A 1 200 ? 1.921 11.292 11.598 1.00 78.31 200 PRO A N 1
ATOM 1623 C CA . PRO A 1 200 ? 2.073 11.130 10.156 1.00 78.31 200 PRO A CA 1
ATOM 1624 C C . PRO A 1 200 ? 1.226 12.149 9.402 1.00 78.31 200 PRO A C 1
ATOM 1626 O O . PRO A 1 200 ? 1.619 12.605 8.338 1.00 78.31 200 PRO A O 1
ATOM 1629 N N . ARG A 1 201 ? 0.086 12.568 9.961 1.00 76.56 201 ARG A N 1
ATOM 1630 C CA . ARG A 1 201 ? -0.842 13.491 9.298 1.00 76.56 201 ARG A CA 1
ATOM 1631 C C . ARG A 1 201 ? -0.291 14.911 9.162 1.00 76.56 201 ARG A C 1
ATOM 1633 O O . ARG A 1 201 ? -0.709 15.635 8.267 1.00 76.56 201 ARG A O 1
ATOM 1640 N N . ALA A 1 202 ? 0.674 15.294 9.995 1.00 74.62 202 ALA A N 1
ATOM 1641 C CA . ALA A 1 202 ? 1.395 16.558 9.847 1.00 74.62 202 ALA A CA 1
ATOM 1642 C C . ALA A 1 202 ? 2.278 16.615 8.580 1.00 74.62 202 ALA A C 1
ATOM 1644 O O . ALA A 1 202 ? 2.894 17.646 8.310 1.00 74.62 202 ALA A O 1
ATOM 1645 N N . LYS A 1 203 ? 2.367 15.521 7.811 1.00 82.88 203 LYS A N 1
ATOM 1646 C CA . LYS A 1 203 ? 3.155 15.424 6.583 1.00 82.88 203 LYS A CA 1
ATOM 1647 C C . LYS A 1 203 ? 2.304 14.991 5.393 1.00 82.88 203 LYS A C 1
ATOM 1649 O O . LYS A 1 203 ? 1.314 14.276 5.529 1.00 82.88 203 LYS A O 1
ATOM 1654 N N . CYS A 1 204 ? 2.752 15.398 4.211 1.00 83.94 204 CYS A N 1
ATOM 1655 C CA . CYS A 1 204 ? 2.266 14.873 2.941 1.00 83.94 204 CYS A CA 1
ATOM 1656 C C . CYS A 1 204 ? 3.183 13.734 2.482 1.00 83.94 204 CYS A C 1
ATOM 1658 O O . CYS A 1 204 ? 4.405 13.829 2.603 1.00 83.94 204 CYS A O 1
ATOM 1660 N N . PHE A 1 205 ? 2.592 12.682 1.925 1.00 88.69 205 PHE A N 1
ATOM 1661 C CA . PHE A 1 205 ? 3.304 11.527 1.381 1.00 88.69 205 PHE A CA 1
ATOM 1662 C C . PHE A 1 205 ? 2.854 11.303 -0.060 1.00 88.69 205 PHE A C 1
ATOM 1664 O O . PHE A 1 205 ? 1.681 11.508 -0.368 1.00 88.69 205 PHE A O 1
ATOM 1671 N N . ASN A 1 206 ? 3.763 10.868 -0.934 1.00 86.50 206 ASN A N 1
ATOM 1672 C CA . ASN A 1 206 ? 3.439 10.681 -2.352 1.00 86.50 206 ASN A CA 1
ATOM 1673 C C . ASN A 1 206 ? 2.719 9.357 -2.619 1.00 86.50 206 ASN A C 1
ATOM 1675 O O . ASN A 1 206 ? 1.969 9.242 -3.580 1.00 86.50 206 ASN A O 1
ATOM 1679 N N . ASN A 1 207 ? 2.986 8.340 -1.802 1.00 89.31 207 ASN A N 1
ATOM 1680 C CA . ASN A 1 207 ? 2.417 7.003 -1.935 1.00 89.31 207 ASN A CA 1
ATOM 1681 C C . ASN A 1 207 ? 2.372 6.304 -0.567 1.00 89.31 207 ASN A C 1
ATOM 1683 O O . ASN A 1 207 ? 2.962 6.768 0.416 1.00 89.31 207 ASN A O 1
ATOM 1687 N N . PHE A 1 208 ? 1.670 5.172 -0.499 1.00 93.06 208 PHE A N 1
ATOM 1688 C CA . PHE A 1 208 ? 1.505 4.433 0.752 1.00 93.06 208 PHE A CA 1
ATOM 1689 C C . PHE A 1 208 ? 2.836 3.884 1.299 1.00 93.06 208 PHE A C 1
ATOM 1691 O O . PHE A 1 208 ? 3.012 3.773 2.510 1.00 93.06 208 PHE A O 1
ATOM 1698 N N . CYS A 1 209 ? 3.804 3.574 0.433 1.00 93.50 209 CYS A N 1
ATOM 1699 C CA . CYS A 1 209 ? 5.146 3.144 0.834 1.00 93.50 209 CYS A CA 1
ATOM 1700 C C . CYS A 1 209 ? 5.881 4.223 1.649 1.00 93.50 209 CYS A C 1
ATOM 1702 O O . CYS A 1 209 ? 6.416 3.907 2.714 1.00 93.50 209 CYS A O 1
ATOM 1704 N N . ASP A 1 210 ? 5.861 5.481 1.203 1.00 91.81 210 ASP A N 1
ATOM 1705 C CA . ASP A 1 210 ? 6.497 6.607 1.899 1.00 91.81 210 ASP A CA 1
ATOM 1706 C C . ASP A 1 210 ? 5.893 6.816 3.296 1.00 91.81 210 ASP A C 1
ATOM 1708 O O . ASP A 1 210 ? 6.623 7.005 4.272 1.00 91.81 210 ASP A O 1
ATOM 1712 N N . LEU A 1 211 ? 4.563 6.708 3.404 1.00 94.50 211 LEU A N 1
ATOM 1713 C CA . LEU A 1 211 ? 3.845 6.764 4.679 1.00 94.50 211 LEU A CA 1
ATOM 1714 C C . LEU A 1 211 ? 4.281 5.631 5.619 1.00 94.50 211 LEU A C 1
ATOM 1716 O O . LEU A 1 211 ? 4.613 5.882 6.776 1.00 94.50 211 LEU A O 1
ATOM 1720 N N . VAL A 1 212 ? 4.307 4.385 5.134 1.00 95.50 212 VAL A N 1
ATOM 1721 C CA . VAL A 1 212 ? 4.703 3.226 5.953 1.00 95.50 212 VAL A CA 1
ATOM 1722 C C . VAL A 1 212 ? 6.150 3.350 6.407 1.00 95.50 212 VAL A C 1
ATOM 1724 O O . VAL A 1 212 ? 6.451 3.080 7.568 1.00 95.50 212 VAL A O 1
ATOM 1727 N N . LEU A 1 213 ? 7.051 3.783 5.526 1.00 94.25 213 LEU A N 1
ATOM 1728 C CA . LEU A 1 213 ? 8.448 3.986 5.886 1.00 94.25 213 LEU A CA 1
ATOM 1729 C C . LEU A 1 213 ? 8.597 5.034 6.993 1.00 94.25 213 LEU A C 1
ATOM 1731 O O . LEU A 1 213 ? 9.371 4.815 7.922 1.00 94.25 213 LEU A O 1
ATOM 1735 N N . PHE A 1 214 ? 7.848 6.133 6.907 1.00 94.00 214 PHE A N 1
ATOM 1736 C CA . PHE A 1 214 ? 7.832 7.172 7.930 1.00 94.00 214 PHE A CA 1
ATOM 1737 C C . PHE A 1 214 ? 7.280 6.664 9.267 1.00 94.00 214 PHE A C 1
ATOM 1739 O O . PHE A 1 214 ? 7.872 6.905 10.316 1.00 94.00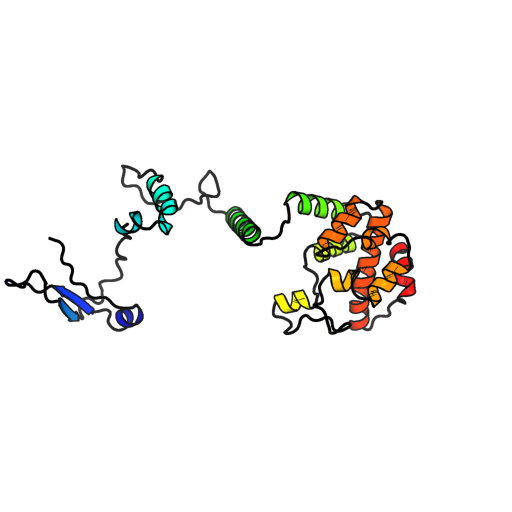 214 PHE A O 1
ATOM 1746 N N . VAL A 1 215 ? 6.182 5.903 9.252 1.00 95.44 215 VAL A N 1
ATOM 1747 C CA . VAL A 1 215 ? 5.642 5.284 10.474 1.00 95.44 215 VAL A CA 1
ATOM 1748 C C . VAL A 1 215 ? 6.669 4.338 11.099 1.00 95.44 215 VAL A C 1
ATOM 1750 O O . VAL A 1 215 ? 6.865 4.363 12.307 1.00 95.44 215 VAL A O 1
ATOM 1753 N N . LEU A 1 216 ? 7.371 3.539 10.295 1.00 95.50 216 LEU A N 1
ATOM 1754 C CA . LEU A 1 216 ? 8.407 2.629 10.790 1.00 95.50 216 LEU A CA 1
ATOM 1755 C C . LEU A 1 216 ? 9.653 3.349 11.330 1.00 95.50 216 LEU A C 1
ATOM 1757 O O . LEU A 1 216 ? 10.398 2.732 12.091 1.00 95.50 216 LEU A O 1
ATOM 1761 N N . SER A 1 217 ? 9.916 4.596 10.921 1.00 93.12 217 SER A N 1
ATOM 1762 C CA . SER A 1 217 ? 11.069 5.369 11.400 1.00 93.12 217 SER A CA 1
ATOM 1763 C C . SER A 1 217 ? 10.763 6.183 12.651 1.00 93.12 217 SER A C 1
ATOM 1765 O O . SER A 1 217 ? 11.601 6.231 13.547 1.00 93.12 217 SER A O 1
ATOM 1767 N N . GLU A 1 218 ? 9.584 6.803 12.717 1.00 92.69 218 GLU A N 1
ATOM 1768 C CA . GLU A 1 218 ? 9.250 7.754 13.782 1.00 92.69 218 GLU A CA 1
ATOM 1769 C C . GLU A 1 218 ? 8.393 7.159 14.901 1.00 92.69 218 GLU A C 1
ATOM 1771 O O . GLU A 1 218 ? 8.389 7.680 16.015 1.00 92.69 218 GLU A O 1
ATOM 1776 N N . ALA A 1 219 ? 7.630 6.100 14.625 1.00 93.31 219 ALA A N 1
ATOM 1777 C CA . ALA A 1 219 ? 6.724 5.534 15.613 1.00 93.31 219 ALA A CA 1
ATOM 1778 C C . ALA A 1 219 ? 7.431 4.533 16.531 1.00 93.31 219 ALA A C 1
ATOM 1780 O O . ALA A 1 219 ? 8.411 3.878 16.171 1.00 93.31 219 ALA A O 1
ATOM 1781 N N . THR A 1 220 ? 6.867 4.340 17.722 1.00 94.88 220 THR A N 1
ATOM 1782 C CA . THR A 1 220 ? 7.250 3.214 18.576 1.00 94.88 220 THR A CA 1
ATOM 1783 C C . THR A 1 220 ? 6.838 1.889 17.925 1.00 94.88 220 THR A C 1
ATOM 1785 O O . THR A 1 220 ? 5.930 1.835 17.092 1.00 94.88 220 THR A O 1
ATOM 1788 N N . SER A 1 221 ? 7.470 0.786 18.338 1.00 95.00 221 SER A N 1
ATOM 1789 C CA . SER A 1 221 ? 7.144 -0.556 17.828 1.00 95.00 221 SER A CA 1
ATOM 1790 C C . SER A 1 221 ? 5.658 -0.912 18.001 1.00 95.00 221 SER A C 1
ATOM 1792 O O . SER A 1 221 ? 5.046 -1.470 17.090 1.00 95.00 221 SER A O 1
ATOM 1794 N N . SER A 1 222 ? 5.052 -0.537 19.135 1.00 94.38 222 SER A N 1
ATOM 1795 C CA . SER A 1 222 ? 3.626 -0.756 19.404 1.00 94.38 222 SER A CA 1
ATOM 1796 C C . SER A 1 222 ? 2.731 0.111 18.518 1.00 94.38 222 SER A C 1
ATOM 1798 O O . SER A 1 222 ? 1.776 -0.403 17.944 1.00 94.38 222 SER A O 1
ATOM 1800 N N . THR A 1 223 ? 3.055 1.393 18.330 1.00 94.50 223 THR A N 1
ATOM 1801 C CA . THR A 1 223 ? 2.292 2.279 17.438 1.00 94.50 223 THR A CA 1
ATOM 1802 C C . THR A 1 223 ? 2.388 1.839 15.977 1.00 94.50 223 THR A C 1
ATOM 1804 O O . THR A 1 223 ? 1.384 1.851 15.268 1.00 94.50 223 THR A O 1
ATOM 1807 N N . ALA A 1 224 ? 3.562 1.398 15.517 1.00 96.31 224 ALA A N 1
ATOM 1808 C CA . ALA A 1 224 ? 3.732 0.863 14.167 1.00 96.31 224 ALA A CA 1
ATOM 1809 C C . ALA A 1 224 ? 2.951 -0.450 13.963 1.00 96.31 224 ALA A C 1
ATOM 1811 O O . ALA A 1 224 ? 2.359 -0.663 12.902 1.00 96.31 224 ALA A O 1
ATOM 1812 N N . ALA A 1 225 ? 2.911 -1.318 14.980 1.00 96.62 225 ALA A N 1
ATOM 1813 C CA . ALA A 1 225 ? 2.080 -2.519 14.967 1.00 96.62 225 ALA A CA 1
ATOM 1814 C C . ALA A 1 225 ? 0.586 -2.163 14.904 1.00 96.62 225 ALA A C 1
ATOM 1816 O O . ALA A 1 225 ? -0.117 -2.666 14.027 1.00 96.62 225 ALA A O 1
ATOM 1817 N N . LEU A 1 226 ? 0.123 -1.238 15.750 1.00 95.44 226 LEU A N 1
ATOM 1818 C CA . LEU A 1 226 ? -1.264 -0.771 15.750 1.00 95.44 226 LEU A CA 1
ATOM 1819 C C . LEU A 1 226 ? -1.649 -0.144 14.405 1.00 95.44 226 LEU A C 1
ATOM 1821 O O . LEU A 1 226 ? -2.696 -0.477 13.860 1.00 95.44 226 LEU A O 1
ATOM 1825 N N . PHE A 1 227 ? -0.782 0.687 13.818 1.00 96.38 227 PHE A N 1
ATOM 1826 C CA . PHE A 1 227 ? -0.983 1.239 12.477 1.00 96.38 227 PHE A CA 1
ATOM 1827 C C . PHE A 1 227 ? -1.241 0.131 11.445 1.00 96.38 227 PHE A C 1
ATOM 1829 O O . PHE A 1 227 ? -2.216 0.185 10.695 1.00 96.38 227 PHE A O 1
ATOM 1836 N N . ALA A 1 228 ? -0.404 -0.911 11.429 1.00 97.25 228 ALA A N 1
ATOM 1837 C CA . ALA A 1 228 ? -0.567 -2.031 10.507 1.00 97.25 228 ALA A CA 1
ATOM 1838 C C . ALA A 1 228 ? -1.881 -2.801 10.743 1.00 97.25 228 ALA A C 1
ATOM 1840 O O . ALA A 1 228 ? -2.536 -3.214 9.782 1.00 97.25 228 ALA A O 1
ATOM 1841 N N . MET A 1 229 ? -2.292 -2.964 12.003 1.00 97.00 229 MET A N 1
ATOM 1842 C CA . MET A 1 229 ? -3.549 -3.621 12.373 1.00 97.00 229 MET A CA 1
ATOM 1843 C C . MET A 1 229 ? -4.781 -2.802 11.970 1.00 97.00 229 MET A C 1
ATOM 1845 O O . MET A 1 229 ? -5.733 -3.363 11.421 1.00 97.00 229 MET A O 1
ATOM 1849 N N . VAL A 1 230 ? -4.759 -1.481 12.165 1.00 95.44 230 VAL A N 1
ATOM 1850 C CA . VAL A 1 230 ? -5.839 -0.573 11.745 1.00 95.44 230 VAL A CA 1
ATOM 1851 C C . VAL A 1 230 ? -5.951 -0.549 10.220 1.00 95.44 230 VAL A C 1
ATOM 1853 O O . VAL A 1 230 ? -7.042 -0.758 9.690 1.00 95.44 230 VAL A O 1
ATOM 1856 N N . ALA A 1 231 ? -4.831 -0.410 9.500 1.00 95.81 231 ALA A N 1
ATOM 1857 C CA . ALA A 1 231 ? -4.807 -0.469 8.037 1.00 95.81 231 ALA A CA 1
ATOM 1858 C C . ALA A 1 231 ? -5.366 -1.802 7.505 1.00 95.81 231 ALA A C 1
ATOM 1860 O O . ALA A 1 231 ? -6.144 -1.825 6.549 1.00 95.81 231 ALA A O 1
ATOM 1861 N N . TRP A 1 232 ? -5.033 -2.920 8.157 1.00 95.75 232 TRP A N 1
ATOM 1862 C CA . TRP A 1 232 ? -5.607 -4.227 7.839 1.00 95.75 232 TRP A CA 1
ATOM 1863 C C . TRP A 1 232 ? -7.121 -4.276 8.074 1.00 95.75 232 TRP A C 1
ATOM 1865 O O . TRP A 1 232 ? -7.857 -4.782 7.224 1.00 95.75 232 TRP A O 1
ATOM 1875 N N . CYS A 1 233 ? -7.609 -3.740 9.195 1.00 93.69 233 CYS A N 1
ATOM 1876 C CA . CYS A 1 233 ? -9.041 -3.697 9.489 1.00 93.69 233 CYS A CA 1
ATOM 1877 C C . CYS A 1 233 ? -9.808 -2.847 8.465 1.00 93.69 233 CYS A C 1
ATOM 1879 O O . CYS A 1 233 ? -10.856 -3.285 7.984 1.00 93.69 233 CYS A O 1
ATOM 1881 N N . ILE A 1 234 ? -9.256 -1.693 8.074 1.00 92.75 234 ILE A N 1
ATOM 1882 C CA . ILE A 1 234 ? -9.800 -0.840 7.008 1.00 92.75 234 ILE A CA 1
ATOM 1883 C C . ILE A 1 234 ? -9.891 -1.623 5.695 1.00 92.75 234 ILE A C 1
ATOM 1885 O O . ILE A 1 234 ? -10.946 -1.648 5.068 1.00 92.75 234 ILE A O 1
ATOM 1889 N N . TRP A 1 235 ? -8.820 -2.321 5.308 1.00 91.88 235 TRP A N 1
ATOM 1890 C CA . TRP A 1 235 ? -8.778 -3.092 4.064 1.00 91.88 235 TRP A CA 1
ATOM 1891 C C . TRP A 1 235 ? -9.773 -4.260 4.025 1.00 91.88 235 TRP A C 1
ATOM 1893 O O . TRP A 1 235 ? -10.409 -4.530 3.004 1.00 91.88 235 TRP A O 1
ATOM 1903 N N . VAL A 1 236 ? -9.894 -5.008 5.123 1.00 90.25 236 VAL A N 1
ATOM 1904 C CA . VAL A 1 236 ? -10.717 -6.226 5.167 1.00 90.25 236 VAL A CA 1
ATOM 1905 C C . VAL A 1 236 ? -12.205 -5.910 5.186 1.00 90.25 236 VAL A C 1
ATOM 1907 O O . VAL A 1 236 ? -13.001 -6.689 4.662 1.00 90.25 236 VAL A O 1
ATOM 1910 N N . ARG A 1 237 ? -12.603 -4.785 5.778 1.00 87.50 237 ARG A N 1
ATOM 1911 C CA . ARG A 1 237 ? -14.014 -4.486 6.015 1.00 87.50 237 ARG A CA 1
ATOM 1912 C C . ARG A 1 237 ? -14.858 -4.420 4.729 1.00 87.50 237 ARG A C 1
ATOM 1914 O O . ARG A 1 237 ? -15.874 -5.115 4.694 1.00 87.50 237 ARG A O 1
ATOM 1921 N N . PRO A 1 238 ? -14.460 -3.710 3.653 1.00 81.88 238 PRO A N 1
ATOM 1922 C CA . PRO A 1 238 ? -15.192 -3.746 2.386 1.00 81.88 238 PRO A CA 1
ATOM 1923 C C . PRO A 1 238 ? -15.278 -5.147 1.769 1.00 81.88 238 PRO A C 1
ATOM 1925 O O . PRO A 1 238 ? -16.293 -5.488 1.170 1.00 81.88 238 PRO A O 1
ATOM 1928 N N . ASN A 1 239 ? -14.240 -5.980 1.925 1.00 80.38 239 ASN A N 1
ATOM 1929 C CA . ASN A 1 239 ? -14.260 -7.360 1.423 1.00 80.38 239 ASN A CA 1
ATOM 1930 C C . ASN A 1 239 ? -15.325 -8.194 2.141 1.00 80.38 239 ASN A C 1
ATOM 1932 O O . ASN A 1 239 ? -16.112 -8.871 1.491 1.00 80.38 239 ASN A O 1
ATOM 1936 N N . LYS A 1 240 ? -15.413 -8.073 3.468 1.00 84.25 240 LYS A N 1
ATOM 1937 C CA . LYS A 1 240 ? -16.437 -8.761 4.261 1.00 84.25 240 LYS A CA 1
ATOM 1938 C C . LYS A 1 240 ? -17.857 -8.316 3.924 1.00 84.25 240 LYS A C 1
ATOM 1940 O O . LYS A 1 240 ? -18.739 -9.161 3.824 1.00 84.25 240 LYS A O 1
ATOM 1945 N N . LEU A 1 241 ? -18.060 -7.014 3.706 1.00 81.81 241 LEU A N 1
ATOM 1946 C CA . LEU A 1 241 ? -19.348 -6.475 3.261 1.00 81.81 241 LEU A CA 1
ATOM 1947 C C . LEU A 1 241 ? -19.779 -7.074 1.916 1.00 81.81 241 LEU A C 1
ATOM 1949 O O . LEU A 1 241 ? -20.929 -7.473 1.767 1.00 81.81 241 LEU A O 1
ATOM 1953 N N . ARG A 1 242 ? -18.851 -7.193 0.956 1.00 78.19 242 ARG A N 1
ATOM 1954 C CA . ARG A 1 242 ? -19.118 -7.825 -0.349 1.00 78.19 242 ARG A CA 1
ATOM 1955 C C . ARG A 1 242 ? -19.469 -9.309 -0.238 1.00 78.19 242 ARG A C 1
ATOM 1957 O O . ARG A 1 242 ? -20.255 -9.803 -1.036 1.00 78.19 242 ARG A O 1
ATOM 1964 N N . GLU A 1 243 ? -18.912 -10.002 0.749 1.00 79.31 243 GLU A N 1
ATOM 1965 C CA . GLU A 1 243 ? -19.201 -11.411 1.042 1.00 79.31 243 GLU A CA 1
ATOM 1966 C C . GLU A 1 243 ? -20.462 -11.609 1.906 1.00 79.31 243 GLU A C 1
ATOM 1968 O O . GLU A 1 243 ? -20.767 -12.736 2.290 1.00 79.31 243 GLU A O 1
ATOM 1973 N N . GLY A 1 244 ? -21.190 -10.537 2.248 1.00 82.94 244 GLY A N 1
ATOM 1974 C CA . GLY A 1 244 ? -22.385 -10.608 3.095 1.00 82.94 244 GLY A CA 1
ATOM 1975 C C . GLY A 1 244 ? -22.099 -10.993 4.551 1.00 82.94 244 GLY A C 1
ATOM 1976 O O . GLY A 1 244 ? -23.004 -11.406 5.272 1.00 82.94 244 GLY A O 1
ATOM 1977 N N . GLN A 1 245 ? -20.846 -10.883 4.999 1.00 88.00 245 GLN A N 1
ATOM 1978 C CA . GLN A 1 245 ? -20.468 -11.165 6.381 1.00 88.00 245 GLN A CA 1
ATOM 1979 C C . GLN A 1 245 ? -20.792 -9.979 7.288 1.00 88.00 245 GLN A C 1
ATOM 1981 O O . GLN A 1 245 ? -20.673 -8.817 6.894 1.00 88.00 245 GLN A O 1
ATOM 1986 N N . GLN A 1 246 ? -21.111 -10.271 8.550 1.00 81.81 246 GLN A N 1
ATOM 1987 C CA . GLN A 1 246 ? -21.240 -9.234 9.567 1.00 81.81 246 GLN A CA 1
ATOM 1988 C C . GLN A 1 246 ? -19.897 -8.509 9.758 1.00 81.81 246 GLN A C 1
ATOM 1990 O O . GLN A 1 246 ? -18.838 -9.132 9.909 1.00 81.81 246 GLN A O 1
ATOM 1995 N N . VAL A 1 247 ? -19.947 -7.178 9.765 1.00 85.44 247 VAL A N 1
ATOM 1996 C CA . VAL A 1 247 ? -18.800 -6.304 10.023 1.00 85.44 247 VAL A CA 1
ATOM 1997 C C . VAL A 1 247 ? -19.043 -5.456 11.264 1.00 85.44 247 VAL A C 1
ATOM 1999 O O . VAL A 1 247 ? -20.184 -5.205 11.638 1.00 85.44 247 VAL A O 1
ATOM 2002 N N . TRP A 1 248 ? -17.955 -5.041 11.906 1.00 84.81 248 TRP A N 1
ATOM 2003 C CA . TRP A 1 248 ? -17.982 -4.130 13.049 1.00 84.81 248 TRP A CA 1
ATOM 2004 C C . TRP A 1 248 ? -18.333 -2.700 12.615 1.00 84.81 248 TRP A C 1
ATOM 2006 O O . TRP A 1 248 ? -18.238 -2.359 11.423 1.00 84.81 248 TRP A O 1
ATOM 2016 N N . ASP A 1 249 ? -18.724 -1.871 13.587 1.00 83.94 249 ASP A N 1
ATOM 2017 C CA . ASP A 1 249 ? -18.919 -0.445 13.354 1.00 83.94 249 ASP A CA 1
ATOM 2018 C C . ASP A 1 249 ? -17.587 0.242 13.022 1.00 83.94 249 ASP A C 1
ATOM 2020 O O . ASP A 1 249 ? -16.503 -0.227 13.368 1.00 83.94 249 ASP A O 1
ATOM 2024 N N . VAL A 1 250 ? -17.655 1.366 12.315 1.00 79.56 250 VAL A N 1
ATOM 2025 C CA . VAL A 1 250 ? -16.480 2.185 12.013 1.00 79.56 250 VAL A CA 1
ATOM 2026 C C . VAL A 1 250 ? -15.757 2.606 13.283 1.00 79.56 250 VAL A C 1
ATOM 2028 O O . VAL A 1 250 ? -14.528 2.496 13.317 1.00 79.56 250 VAL A O 1
ATOM 2031 N N . SER A 1 251 ? -16.508 3.028 14.305 1.00 82.81 251 SER A N 1
ATOM 2032 C CA . SER A 1 251 ? -15.979 3.499 15.587 1.00 82.81 251 SER A CA 1
ATOM 2033 C C . SER A 1 251 ? -15.098 2.460 16.269 1.00 82.81 251 SER A C 1
ATOM 2035 O O . SER A 1 251 ? -14.095 2.801 16.890 1.00 82.81 251 SER A O 1
ATOM 2037 N N . ASP A 1 252 ? -15.417 1.183 16.080 1.00 86.38 252 ASP A N 1
ATOM 2038 C CA . ASP A 1 252 ? -14.778 0.081 16.795 1.00 86.38 252 ASP A CA 1
ATOM 2039 C C . ASP A 1 252 ? -13.504 -0.407 16.095 1.00 86.38 252 ASP A C 1
ATOM 2041 O O . ASP A 1 252 ? -12.841 -1.331 16.566 1.00 86.38 252 ASP A O 1
ATOM 2045 N N . THR A 1 253 ? -13.139 0.188 14.953 1.00 87.81 253 THR A N 1
ATOM 2046 C CA . THR A 1 253 ? -12.010 -0.274 14.130 1.00 87.81 253 THR A CA 1
ATOM 2047 C C . THR A 1 253 ? -10.689 -0.250 14.897 1.00 87.81 253 THR A C 1
ATOM 2049 O O . THR A 1 253 ? -9.900 -1.185 14.768 1.00 87.81 253 THR A O 1
ATOM 2052 N N . ILE A 1 254 ? -10.451 0.786 15.708 1.00 85.94 254 ILE A N 1
ATOM 2053 C CA . ILE A 1 254 ? -9.220 0.906 16.501 1.00 85.94 254 ILE A CA 1
ATOM 2054 C C . ILE A 1 254 ? -9.226 -0.074 17.670 1.00 85.94 254 ILE A C 1
ATOM 2056 O O . ILE A 1 254 ? -8.241 -0.781 17.862 1.00 85.94 254 ILE A O 1
ATOM 2060 N N . GLN A 1 255 ? -10.340 -0.179 18.399 1.00 86.56 255 GLN A N 1
ATOM 2061 C CA . GLN A 1 255 ? -10.462 -1.144 19.493 1.00 86.56 255 GLN A CA 1
ATOM 2062 C C . GLN A 1 255 ? -10.238 -2.574 18.989 1.00 86.56 255 GLN A C 1
ATOM 2064 O O . GLN A 1 255 ? -9.442 -3.329 19.532 1.00 86.56 255 GLN A O 1
ATOM 2069 N N . ARG A 1 256 ? -10.838 -2.917 17.851 1.00 87.56 256 ARG A N 1
ATOM 2070 C CA . ARG A 1 256 ? -10.640 -4.219 17.221 1.00 87.56 256 ARG A CA 1
ATOM 2071 C C . ARG A 1 256 ? -9.194 -4.465 16.793 1.00 87.56 256 ARG A C 1
ATOM 2073 O O . ARG A 1 256 ? -8.743 -5.604 16.822 1.00 87.56 256 ARG A O 1
ATOM 2080 N N . ALA A 1 257 ? -8.488 -3.431 16.342 1.00 87.19 257 ALA A N 1
ATOM 2081 C CA . ALA A 1 257 ? -7.081 -3.548 15.978 1.00 87.19 257 ALA A CA 1
ATOM 2082 C C . ALA A 1 257 ? -6.192 -3.862 17.193 1.00 87.19 257 ALA A C 1
ATOM 2084 O O . ALA A 1 257 ? -5.170 -4.518 17.014 1.00 87.19 257 ALA A O 1
ATOM 2085 N N . TRP A 1 258 ? -6.593 -3.435 18.396 1.00 82.88 258 TRP A N 1
ATOM 2086 C CA . TRP A 1 258 ? -5.951 -3.808 19.659 1.00 82.88 258 TRP A CA 1
ATOM 2087 C C . TRP A 1 258 ? -6.239 -5.251 20.081 1.00 82.88 258 TRP A C 1
ATOM 2089 O O . TRP A 1 258 ? -5.357 -5.906 20.631 1.00 82.88 258 TRP A O 1
ATOM 2099 N N . ASP A 1 259 ? -7.450 -5.742 19.820 1.00 81.19 259 ASP A N 1
ATOM 2100 C CA . ASP A 1 259 ? -7.908 -7.057 20.289 1.00 81.19 259 ASP A CA 1
ATOM 2101 C C . ASP A 1 259 ? -7.434 -8.244 19.413 1.00 81.19 259 ASP A C 1
ATOM 2103 O O . ASP A 1 259 ? -7.644 -9.404 19.780 1.00 81.19 259 ASP A O 1
ATOM 2107 N N . LEU A 1 260 ? -6.853 -7.979 18.234 1.00 79.00 260 LEU A N 1
ATOM 2108 C CA . LEU A 1 260 ? -6.449 -8.973 17.219 1.00 79.00 260 LEU A CA 1
ATOM 2109 C C . LEU A 1 260 ? -4.949 -9.292 17.222 1.00 79.00 260 LEU A C 1
ATOM 2111 O O . LEU A 1 260 ? -4.629 -10.448 16.850 1.00 79.00 260 LEU A O 1
#

Radius of gyration: 32.27 Å; Cα contacts (8 Å, |Δi|>4): 216; chains: 1; bounding box: 66×39×94 Å

Nearest PDB structures (foldseek):
  8uw3-assembly1_A  TM=5.020E-01  e=1.571E+00  Homo sapiens

pLDDT: mean 81.07, std 13.25, range [37.81, 97.88]

Secondary structure (DSSP, 8-state):
----------HHHHHH-TTEEEEEPP-SS-SS--EEEEE-GGGTT-----PPP---GGGGS-GGGHHHHHHHHHS---SS-PPP----TTSTT----HHHHHHHHHHHHHHHS-----HHHHHHHHHHHHH-SS-HHHHHHHHHHHTT-S--HHHHHHTTS-S--B-TTTSSSB--HHIIIIISHHHHHHHHSSGGGHHHHTS--SSHHHHHHHHHHHS-HHHHHHHHHHHHHHHHHHHHHHTT-----STTHHHHHHH-

Organism: Quercus suber (NCBI:txid58331)

Sequence (260 aa):
MKGRDRGVANYDWVSKFPAATVRHLHCHSSDHRPISLVFNPNNESQRWFRKPFCFEEIWLSDNGCSDMVNCIKSISVSIRASEDLLIWPQTPDGSYTVRSAYRMLAMASHNAQLGTSNLNTSKKLWSGIWKLQVPSKVRHFMWRASGEALPTRSNLRYRHVLVDGTCNLCEDHPEDAMHCLWMYDYVKCIWLSDPTFNFPRAKCFNNFCDLVLFVLSEATSSTAALFAMVAWCIWVRPNKLREGQQVWDVSDTIQRAWDL